Protein AF-A0AAV1ZWI9-F1 (afdb_monomer)

pLDDT: mean 76.08, std 19.82, range [38.47, 97.44]

InterPro domains:
  IPR029668 Transmembrane protein 98 [PTHR32510] (5-168)

Radius of gyration: 35.36 Å; Cα contacts (8 Å, |Δi|>4): 115; chains: 1; bounding box: 75×33×150 Å

Mean predicted aligned error: 14.62 Å

Organism: NCBI:txid280406

Structure (mmCIF, N/CA/C/O backbone):
data_AF-A0AAV1ZWI9-F1
#
_entry.id   AF-A0AAV1ZWI9-F1
#
loop_
_atom_site.group_PDB
_atom_site.id
_atom_site.type_symbol
_atom_site.label_atom_id
_atom_site.label_alt_id
_atom_site.label_comp_id
_atom_site.label_asym_id
_atom_site.label_entity_id
_atom_site.label_seq_id
_atom_site.pdbx_PDB_ins_code
_atom_site.Cartn_x
_atom_site.Cartn_y
_atom_site.Cartn_z
_atom_site.occupancy
_atom_site.B_iso_or_equiv
_atom_site.auth_seq_id
_atom_site.auth_comp_id
_atom_site.auth_asym_id
_atom_site.auth_atom_id
_atom_site.pdbx_PDB_model_num
ATOM 1 N N . MET A 1 1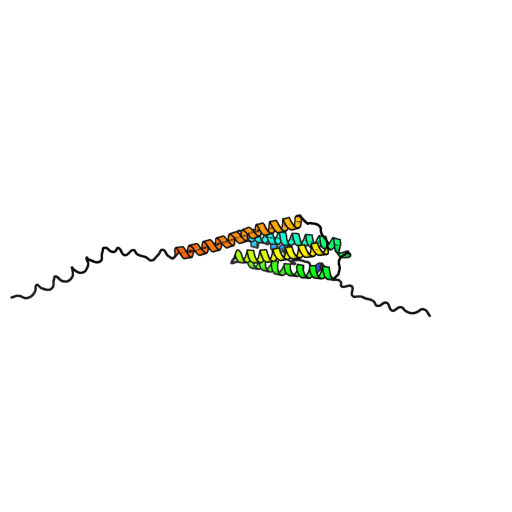 ? -43.722 -16.611 49.963 1.00 40.69 1 MET A N 1
ATOM 2 C CA . MET A 1 1 ? -43.457 -17.051 48.580 1.00 40.69 1 MET A CA 1
ATOM 3 C C . MET A 1 1 ? -43.053 -15.821 47.791 1.00 40.69 1 MET A C 1
ATOM 5 O O . MET A 1 1 ? -43.904 -15.004 47.470 1.00 40.69 1 MET A O 1
ATOM 9 N N . THR A 1 2 ? -41.751 -15.614 47.631 1.00 42.97 2 THR A N 1
ATOM 10 C CA . THR A 1 2 ? -41.154 -14.544 46.819 1.00 42.97 2 THR A CA 1
ATOM 11 C C . THR A 1 2 ? -40.973 -15.058 45.386 1.00 42.97 2 THR A C 1
ATOM 13 O O . THR A 1 2 ? -40.642 -16.234 45.239 1.00 42.97 2 THR A O 1
ATOM 16 N N . PRO A 1 3 ? -41.219 -14.246 44.345 1.00 46.72 3 PRO A N 1
ATOM 17 C CA . PRO A 1 3 ? -41.221 -14.721 42.963 1.00 46.72 3 PRO A CA 1
ATOM 18 C C . PRO A 1 3 ? -39.797 -14.909 42.418 1.00 46.72 3 PRO A C 1
ATOM 20 O O . PRO A 1 3 ? -38.936 -14.056 42.629 1.00 46.72 3 PRO A O 1
ATOM 23 N N . GLU A 1 4 ? -39.564 -16.019 41.710 1.00 45.72 4 GLU A N 1
ATOM 24 C CA . GLU A 1 4 ? -38.342 -16.267 40.939 1.00 45.72 4 GLU A CA 1
ATOM 25 C C . GLU A 1 4 ? -38.318 -15.363 39.703 1.00 45.72 4 GLU A C 1
ATOM 27 O O . GLU A 1 4 ? -39.144 -15.470 38.796 1.00 45.72 4 GLU A O 1
ATOM 32 N N . ILE A 1 5 ? -37.353 -14.449 39.686 1.00 56.28 5 ILE A N 1
ATOM 33 C CA . ILE A 1 5 ? -36.971 -13.689 38.502 1.00 56.28 5 ILE A CA 1
ATOM 34 C C . ILE A 1 5 ? -36.052 -14.608 37.697 1.00 56.28 5 ILE A C 1
ATOM 36 O O . ILE A 1 5 ? -34.889 -14.791 38.054 1.00 56.28 5 ILE A O 1
ATOM 40 N N . HIS A 1 6 ? -36.569 -15.193 36.616 1.00 48.34 6 HIS A N 1
ATOM 41 C CA . HIS A 1 6 ? -35.721 -15.790 35.590 1.00 48.34 6 HIS A CA 1
ATOM 42 C C . HIS A 1 6 ? -34.957 -14.662 34.894 1.00 48.34 6 HIS A C 1
ATOM 44 O O . HIS A 1 6 ? -35.477 -13.975 34.015 1.00 48.34 6 HIS A O 1
ATOM 50 N N . LEU A 1 7 ? -33.722 -14.452 35.345 1.00 47.97 7 LEU A N 1
ATOM 51 C CA . LEU A 1 7 ? -32.701 -13.727 34.608 1.00 47.97 7 LEU A CA 1
ATOM 52 C C . LEU A 1 7 ? -32.539 -14.415 33.250 1.00 47.97 7 LEU A C 1
ATOM 54 O O . LEU A 1 7 ? -32.102 -15.561 33.171 1.00 47.97 7 LEU A O 1
ATOM 58 N N . ILE A 1 8 ? -32.933 -13.718 32.189 1.00 50.44 8 ILE A N 1
ATOM 59 C CA . ILE A 1 8 ? -32.523 -14.047 30.829 1.00 50.44 8 ILE A CA 1
ATOM 60 C C . ILE A 1 8 ? -31.017 -13.791 30.801 1.00 50.44 8 ILE A C 1
ATOM 62 O O . ILE A 1 8 ? -30.583 -12.639 30.771 1.00 50.44 8 ILE A O 1
ATOM 66 N N . SER A 1 9 ? -30.227 -14.859 30.890 1.00 42.00 9 SER A N 1
ATOM 67 C CA . SER A 1 9 ? -28.798 -14.815 30.611 1.00 42.00 9 SER A CA 1
ATOM 68 C C . SER A 1 9 ? -28.630 -14.460 29.136 1.00 42.00 9 SER A C 1
ATOM 70 O O . SER A 1 9 ? -28.726 -15.312 28.257 1.00 42.00 9 SER A O 1
ATOM 72 N N . ASN A 1 10 ? -28.457 -13.171 28.856 1.00 42.91 10 ASN A N 1
ATOM 73 C CA . ASN A 1 10 ? -28.069 -12.680 27.543 1.00 42.91 10 ASN A CA 1
ATOM 74 C C . ASN A 1 10 ? -26.556 -12.906 27.400 1.00 42.91 10 ASN A C 1
ATOM 76 O O . ASN A 1 10 ? -25.758 -11.977 27.488 1.00 42.91 10 ASN A O 1
ATOM 80 N N . GLU A 1 11 ? -26.171 -14.174 27.271 1.00 46.56 11 GLU A N 1
ATOM 81 C CA . GLU A 1 11 ? -24.808 -14.635 26.989 1.00 46.56 11 GLU A CA 1
ATOM 82 C C . GLU A 1 11 ? -24.561 -14.596 25.477 1.00 46.56 11 GLU A C 1
ATOM 84 O O . GLU A 1 11 ? -24.189 -15.588 24.875 1.00 46.56 11 GLU A O 1
ATOM 89 N N . ASP A 1 12 ? -24.786 -13.437 24.862 1.00 41.41 12 ASP A N 1
ATOM 90 C CA . ASP A 1 12 ? -24.216 -13.092 23.555 1.00 41.41 12 ASP A CA 1
ATOM 91 C C . ASP A 1 12 ? -23.304 -11.880 23.771 1.00 41.41 12 ASP A C 1
ATOM 93 O O . ASP A 1 12 ? -23.435 -10.810 23.176 1.00 41.41 12 ASP A O 1
ATOM 97 N N . GLY A 1 13 ? -22.379 -12.031 24.720 1.00 41.22 13 GLY A N 1
ATOM 98 C CA . GLY A 1 13 ? -21.170 -11.228 24.734 1.00 41.22 13 GLY A CA 1
ATOM 99 C C . GLY A 1 13 ? -20.307 -11.738 23.596 1.00 41.22 13 GLY A C 1
ATOM 100 O O . GLY A 1 13 ? -19.533 -12.666 23.794 1.00 41.22 13 GLY A O 1
ATOM 101 N N . THR A 1 14 ? -20.505 -11.189 22.398 1.00 45.47 14 THR A N 1
ATOM 102 C CA . THR A 1 14 ? -19.644 -11.425 21.241 1.00 45.47 14 THR A CA 1
ATOM 103 C C . THR A 1 14 ? -18.212 -11.098 21.637 1.00 45.47 14 THR A C 1
ATOM 105 O O . THR A 1 14 ? -17.827 -9.927 21.686 1.00 45.47 14 THR A O 1
ATOM 108 N N . ASP A 1 15 ? -17.452 -12.143 21.943 1.00 42.97 15 ASP A N 1
ATOM 109 C CA . ASP A 1 15 ? -16.002 -12.146 22.051 1.00 42.97 15 ASP A CA 1
ATOM 110 C C . ASP A 1 15 ? -15.450 -11.890 20.646 1.00 42.97 15 ASP A C 1
ATOM 112 O O . ASP A 1 15 ? -15.110 -12.790 19.883 1.00 42.97 15 ASP A O 1
ATOM 116 N N . MET A 1 16 ? -15.557 -10.638 20.212 1.00 49.88 16 MET A N 1
ATOM 117 C CA . MET A 1 16 ? -15.099 -10.200 18.908 1.00 49.88 16 MET A CA 1
ATOM 118 C C . MET A 1 16 ? -13.609 -9.923 19.052 1.00 49.88 16 MET A C 1
ATOM 120 O O . MET A 1 16 ? -13.190 -8.805 19.358 1.00 49.88 16 MET A O 1
ATOM 124 N N . GLU A 1 17 ? -12.819 -10.989 18.942 1.00 54.00 17 GLU A N 1
ATOM 125 C CA . GLU A 1 17 ? -11.379 -10.934 19.146 1.00 54.00 17 GLU A CA 1
ATOM 126 C C . GLU A 1 17 ? -10.733 -10.007 18.114 1.00 54.00 17 GLU A C 1
ATOM 128 O O . GLU A 1 17 ? -10.682 -10.264 16.913 1.00 54.00 17 GLU A O 1
ATOM 133 N N . LEU A 1 18 ? -10.168 -8.913 18.619 1.00 59.66 18 LEU A N 1
ATOM 134 C CA . LEU A 1 18 ? -9.380 -7.944 17.859 1.00 59.66 18 LEU A CA 1
ATOM 135 C C . LEU A 1 18 ? -8.080 -8.547 17.276 1.00 59.66 18 LEU A C 1
ATOM 137 O O . LEU A 1 18 ? -7.336 -7.845 16.590 1.00 59.66 18 LEU A O 1
ATOM 141 N N . ASP A 1 19 ? -7.813 -9.834 17.533 1.00 61.50 19 ASP A N 1
ATOM 142 C CA . ASP A 1 19 ? -6.760 -10.628 16.888 1.00 61.50 19 ASP A CA 1
ATOM 143 C C . ASP A 1 19 ? -6.992 -10.750 15.364 1.00 61.50 19 ASP A C 1
ATOM 145 O O . ASP A 1 19 ? -6.045 -10.865 14.584 1.00 61.50 19 ASP A O 1
ATOM 149 N N . ASP A 1 20 ? -8.238 -10.557 14.914 1.00 62.16 20 ASP A N 1
ATOM 150 C CA . ASP A 1 20 ? -8.629 -10.481 13.501 1.00 62.16 20 ASP A CA 1
ATOM 151 C C . ASP A 1 20 ? -8.082 -9.247 12.750 1.00 62.16 20 ASP A C 1
ATOM 153 O O . ASP A 1 20 ? -8.176 -9.173 11.522 1.00 62.16 20 ASP A O 1
ATOM 157 N N . VAL A 1 21 ? -7.512 -8.259 13.453 1.00 63.12 21 VAL A N 1
ATOM 158 C CA . VAL A 1 21 ? -6.996 -7.010 12.854 1.00 63.12 21 VAL A CA 1
ATOM 159 C C . VAL A 1 21 ? -5.523 -7.145 12.417 1.00 63.12 21 VAL A C 1
ATOM 161 O O . VAL A 1 21 ? -4.901 -6.197 11.929 1.00 63.12 21 VAL A O 1
ATOM 164 N N . ARG A 1 22 ? -4.920 -8.332 12.554 1.00 67.44 22 ARG A N 1
ATOM 165 C CA . ARG A 1 22 ? -3.526 -8.567 12.155 1.00 67.44 22 ARG A CA 1
ATOM 166 C C . ARG A 1 22 ? -3.371 -8.542 10.633 1.00 67.44 22 ARG A C 1
ATOM 168 O O . ARG A 1 22 ? -3.866 -9.401 9.913 1.00 67.44 22 ARG A O 1
ATOM 175 N N . LEU A 1 23 ? -2.601 -7.566 10.153 1.00 64.94 23 LEU A N 1
ATOM 176 C CA . LEU A 1 23 ? -2.422 -7.264 8.733 1.00 64.94 23 LEU A CA 1
ATOM 177 C C . LEU A 1 23 ? -1.936 -8.408 7.858 1.00 64.94 23 LEU A C 1
ATOM 179 O O . LEU A 1 23 ? -2.345 -8.471 6.711 1.00 64.94 23 LEU A O 1
ATOM 183 N N . HIS A 1 24 ? -1.014 -9.236 8.335 1.00 66.94 24 HIS A N 1
ATOM 184 C CA . HIS A 1 24 ? -0.551 -10.442 7.654 1.00 66.94 24 HIS A CA 1
ATOM 185 C C . HIS A 1 24 ? 0.403 -11.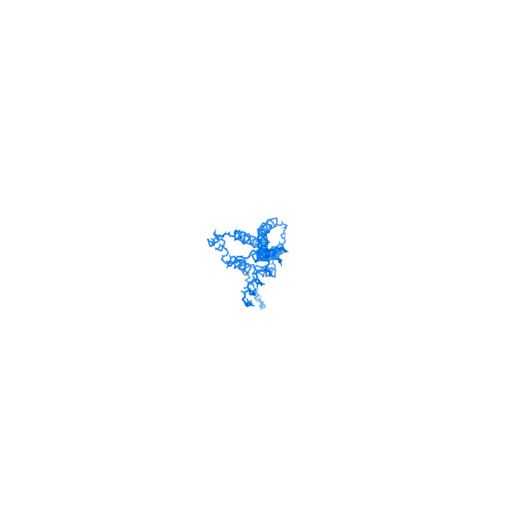176 8.613 1.00 66.94 24 HIS A C 1
ATOM 187 O O . HIS A 1 24 ? 1.345 -10.557 9.118 1.00 66.94 24 HIS A O 1
ATOM 193 N N . PRO A 1 25 ? 0.215 -12.479 8.879 1.00 69.06 25 PRO A N 1
ATOM 194 C CA . PRO A 1 25 ? 0.942 -13.194 9.933 1.00 69.06 25 PRO A CA 1
ATOM 195 C C . PRO A 1 25 ? 2.457 -13.301 9.697 1.00 69.06 25 PRO A C 1
ATOM 197 O O . PRO A 1 25 ? 3.196 -13.588 10.633 1.00 69.06 25 PRO A O 1
ATOM 200 N N . ASN A 1 26 ? 2.930 -13.068 8.467 1.00 75.69 26 ASN A N 1
ATOM 201 C CA . ASN A 1 26 ? 4.345 -13.169 8.097 1.00 75.69 26 ASN A CA 1
ATOM 202 C C . ASN A 1 26 ? 4.924 -11.870 7.505 1.00 75.69 26 ASN A C 1
ATOM 204 O O . ASN A 1 26 ? 5.951 -11.929 6.835 1.00 75.69 26 ASN A O 1
ATOM 208 N N . ILE A 1 27 ? 4.283 -10.709 7.700 1.00 80.31 27 ILE A N 1
ATOM 209 C CA . ILE A 1 27 ? 4.768 -9.451 7.098 1.00 80.31 27 ILE A CA 1
ATOM 210 C C . ILE A 1 27 ? 6.203 -9.112 7.515 1.00 80.31 27 ILE A C 1
ATOM 212 O O . ILE A 1 27 ? 7.005 -8.754 6.663 1.00 80.31 27 ILE A O 1
ATOM 216 N N . GLU A 1 28 ? 6.569 -9.328 8.778 1.00 81.12 28 GLU A N 1
ATOM 217 C CA . GLU A 1 28 ? 7.938 -9.106 9.260 1.00 81.12 28 GLU A CA 1
ATOM 218 C C . GLU A 1 28 ? 8.964 -9.964 8.515 1.00 81.12 28 GLU A C 1
ATOM 220 O O . GLU A 1 28 ? 10.000 -9.455 8.104 1.00 81.12 28 GLU A O 1
ATOM 225 N N . LYS A 1 29 ? 8.645 -11.241 8.265 1.00 80.06 29 LYS A N 1
ATOM 226 C CA . LYS A 1 29 ? 9.533 -12.149 7.525 1.00 80.06 29 LYS A CA 1
ATOM 227 C C . LYS A 1 29 ? 9.746 -11.678 6.093 1.00 80.06 29 LYS A C 1
ATOM 229 O O . LYS A 1 29 ? 10.867 -11.728 5.615 1.00 80.06 29 LYS A O 1
ATOM 234 N N . ILE A 1 30 ? 8.685 -11.203 5.438 1.00 82.25 30 ILE A N 1
ATOM 235 C CA . ILE A 1 30 ? 8.756 -10.657 4.075 1.00 82.25 30 ILE A CA 1
ATOM 236 C C . ILE A 1 30 ? 9.642 -9.406 4.051 1.00 82.25 30 ILE A C 1
ATOM 238 O O . ILE A 1 30 ? 10.442 -9.238 3.136 1.00 82.25 30 ILE A O 1
ATOM 242 N N . LEU A 1 31 ? 9.515 -8.544 5.066 1.00 81.25 31 LEU A N 1
ATOM 243 C CA . LEU A 1 31 ? 10.287 -7.306 5.190 1.00 81.25 31 LEU A CA 1
ATOM 244 C C . LEU A 1 31 ? 11.773 -7.532 5.500 1.00 81.25 31 LEU A C 1
ATOM 246 O O . LEU A 1 31 ? 12.576 -6.646 5.213 1.00 81.25 31 LEU A O 1
ATOM 250 N N . THR A 1 32 ? 12.143 -8.667 6.096 1.00 80.06 32 THR A N 1
ATOM 251 C CA . THR A 1 32 ? 13.541 -9.014 6.409 1.00 80.06 32 THR A CA 1
ATOM 252 C C . THR A 1 32 ? 14.112 -10.100 5.504 1.00 80.06 32 THR A C 1
ATOM 254 O O . THR A 1 32 ? 15.159 -10.659 5.819 1.00 80.06 32 THR A O 1
ATOM 257 N N . ASP A 1 33 ? 13.414 -10.451 4.428 1.00 84.00 33 ASP A N 1
ATOM 258 C CA . ASP A 1 33 ? 13.843 -11.519 3.535 1.00 84.00 33 ASP A CA 1
ATOM 259 C C . ASP A 1 33 ? 15.045 -11.080 2.685 1.00 84.00 33 ASP A C 1
ATOM 261 O O . ASP A 1 33 ? 15.015 -10.042 2.017 1.00 84.00 33 ASP A O 1
ATOM 265 N N . GLU A 1 34 ? 16.102 -11.890 2.696 1.00 78.44 34 GLU A N 1
ATOM 266 C CA . GLU A 1 34 ? 17.322 -11.651 1.924 1.00 78.44 34 GLU A CA 1
ATOM 267 C C . GLU A 1 34 ? 17.099 -11.806 0.411 1.00 78.44 34 GLU A C 1
ATOM 269 O O . GLU A 1 34 ? 17.890 -11.283 -0.373 1.00 78.44 34 GLU A O 1
ATOM 274 N N . GLN A 1 35 ? 15.999 -12.445 -0.022 1.00 80.88 35 GLN A N 1
ATOM 275 C CA . GLN A 1 35 ? 15.678 -12.627 -1.446 1.00 80.88 35 GLN A CA 1
ATOM 276 C C . GLN A 1 35 ? 15.548 -11.300 -2.223 1.00 80.88 35 GLN A C 1
ATOM 278 O O . GLN A 1 35 ? 15.591 -11.293 -3.451 1.00 80.88 35 GLN A O 1
ATOM 283 N N . TRP A 1 36 ? 15.399 -10.177 -1.516 1.00 82.31 36 TRP A N 1
ATOM 284 C CA . TRP A 1 36 ? 15.205 -8.843 -2.081 1.00 82.31 36 TRP A CA 1
ATOM 285 C C . TRP A 1 36 ? 16.485 -7.999 -2.194 1.00 82.31 36 TRP A C 1
ATOM 287 O O . TRP A 1 36 ? 16.430 -6.888 -2.720 1.00 82.31 36 TRP A O 1
ATOM 297 N N . VAL A 1 37 ? 17.622 -8.483 -1.680 1.00 74.31 37 VAL A N 1
ATOM 298 C CA . VAL A 1 37 ? 18.859 -7.688 -1.528 1.00 74.31 37 VAL A CA 1
ATOM 299 C C . VAL A 1 37 ? 19.553 -7.407 -2.869 1.00 74.31 37 VAL A C 1
ATOM 301 O O . VAL A 1 37 ? 20.132 -6.335 -3.034 1.00 74.31 37 VAL A O 1
ATOM 304 N N . ASP A 1 38 ? 19.429 -8.310 -3.846 1.00 76.38 38 ASP A N 1
ATOM 305 C CA . ASP A 1 38 ? 20.095 -8.223 -5.157 1.00 76.38 38 ASP A CA 1
ATOM 306 C C . ASP A 1 38 ? 19.185 -7.672 -6.278 1.00 76.38 38 ASP A C 1
ATOM 308 O O . ASP A 1 38 ? 19.321 -8.032 -7.451 1.00 76.38 38 ASP A O 1
ATOM 312 N N . ASP A 1 39 ? 18.232 -6.794 -5.949 1.00 81.75 39 ASP A N 1
ATOM 313 C CA . ASP A 1 39 ? 17.359 -6.187 -6.959 1.00 81.75 39 ASP A CA 1
ATOM 314 C C . ASP A 1 39 ? 18.123 -5.255 -7.915 1.00 81.75 39 ASP A C 1
ATOM 316 O O . ASP A 1 39 ? 18.366 -4.081 -7.628 1.00 81.75 39 ASP A O 1
ATOM 320 N N . ALA A 1 40 ? 18.427 -5.762 -9.111 1.00 78.69 40 ALA A N 1
ATOM 321 C CA . ALA A 1 40 ? 19.057 -4.995 -10.182 1.00 78.69 40 ALA A CA 1
ATOM 322 C C . ALA A 1 40 ? 18.177 -3.856 -10.736 1.00 78.69 40 ALA A C 1
ATOM 324 O O . ALA A 1 40 ? 18.700 -2.964 -11.404 1.00 78.69 40 ALA A O 1
ATOM 325 N N . THR A 1 41 ? 16.858 -3.875 -10.499 1.00 84.06 41 THR A N 1
ATOM 326 C CA . THR A 1 41 ? 15.938 -2.834 -10.992 1.00 84.06 41 THR A CA 1
ATOM 327 C C . THR A 1 41 ? 15.849 -1.622 -10.069 1.00 84.06 41 THR A C 1
ATOM 329 O O . THR A 1 41 ? 15.478 -0.540 -10.523 1.00 84.06 41 THR A O 1
ATOM 332 N N . GLY A 1 42 ? 16.185 -1.787 -8.787 1.00 89.62 42 GLY A N 1
ATOM 333 C CA . GLY A 1 42 ? 16.039 -0.762 -7.753 1.00 89.62 42 GLY A CA 1
ATOM 334 C C . GLY A 1 42 ? 14.590 -0.465 -7.339 1.00 89.62 42 GLY A C 1
ATOM 335 O O . GLY A 1 42 ? 14.367 0.467 -6.571 1.00 89.62 42 GLY A O 1
ATOM 336 N N . LEU A 1 43 ? 13.599 -1.230 -7.808 1.00 91.56 43 LEU A N 1
ATOM 337 C CA . LEU A 1 43 ? 12.169 -1.020 -7.534 1.00 91.56 43 LEU A CA 1
ATOM 338 C C . LEU A 1 43 ? 11.697 -1.720 -6.254 1.00 91.56 43 LEU A C 1
ATOM 340 O O . LEU A 1 43 ? 10.823 -1.218 -5.541 1.00 91.56 43 LEU A O 1
ATOM 344 N N . ILE A 1 44 ? 12.275 -2.879 -5.948 1.00 92.44 44 ILE A N 1
ATOM 345 C CA . ILE A 1 44 ? 11.936 -3.707 -4.788 1.00 92.44 44 ILE A CA 1
ATOM 346 C C . ILE A 1 44 ? 12.178 -2.955 -3.466 1.00 92.44 44 ILE A C 1
ATOM 348 O O . ILE A 1 44 ? 11.282 -2.991 -2.616 1.00 92.44 44 ILE A O 1
ATOM 352 N N . PRO A 1 45 ? 13.279 -2.193 -3.278 1.00 92.25 45 PRO A N 1
ATOM 353 C CA . PRO A 1 45 ? 13.467 -1.365 -2.085 1.00 92.25 45 PRO A CA 1
ATOM 354 C C . PRO A 1 45 ? 12.320 -0.376 -1.826 1.00 92.25 45 PRO A C 1
ATOM 356 O O . PRO A 1 45 ? 11.909 -0.203 -0.677 1.00 92.25 45 PRO A O 1
ATOM 359 N N . HIS A 1 46 ? 11.752 0.227 -2.876 1.00 94.12 46 HIS A N 1
ATOM 360 C CA . HIS A 1 46 ? 10.609 1.140 -2.754 1.00 94.12 46 HIS A CA 1
ATOM 361 C C . HIS A 1 46 ? 9.323 0.402 -2.362 1.00 94.12 46 HIS A C 1
ATOM 363 O O . HIS A 1 46 ? 8.570 0.876 -1.509 1.00 94.12 46 HIS A O 1
ATOM 369 N N . CYS A 1 47 ? 9.096 -0.796 -2.907 1.00 94.38 47 CYS A N 1
ATOM 370 C CA . CYS A 1 47 ? 7.960 -1.640 -2.527 1.00 94.38 47 CYS A CA 1
ATOM 371 C C . CYS A 1 47 ? 8.056 -2.084 -1.059 1.00 94.38 47 CYS A C 1
ATOM 373 O O . CYS A 1 47 ? 7.085 -1.968 -0.310 1.00 94.38 47 CYS A O 1
ATOM 375 N N . LEU A 1 48 ? 9.242 -2.509 -0.609 1.00 93.88 48 LEU A N 1
ATOM 376 C CA . LEU A 1 48 ? 9.500 -2.856 0.791 1.00 93.88 48 LEU A CA 1
ATOM 377 C C . LEU A 1 48 ? 9.319 -1.657 1.728 1.00 93.88 48 LEU A C 1
ATOM 379 O O . LEU A 1 48 ? 8.759 -1.808 2.816 1.00 93.88 48 LEU A O 1
ATOM 383 N N . ALA A 1 49 ? 9.741 -0.457 1.316 1.00 94.00 49 ALA A N 1
ATOM 384 C CA . ALA A 1 49 ? 9.523 0.764 2.088 1.00 94.00 49 ALA A CA 1
ATOM 385 C C . ALA A 1 49 ? 8.025 1.055 2.286 1.00 94.00 49 ALA A C 1
ATOM 387 O O . ALA A 1 49 ? 7.608 1.369 3.406 1.00 94.00 49 ALA A O 1
ATOM 388 N N . ILE A 1 50 ? 7.209 0.889 1.238 1.00 95.44 50 ILE A N 1
ATOM 389 C CA . ILE A 1 50 ? 5.746 1.029 1.311 1.00 95.44 50 ILE A CA 1
ATOM 390 C C . ILE A 1 50 ? 5.148 -0.039 2.231 1.00 95.44 50 ILE A C 1
ATOM 392 O O . ILE A 1 50 ? 4.397 0.301 3.144 1.00 95.44 50 ILE A O 1
ATOM 396 N N . LEU A 1 51 ? 5.514 -1.314 2.056 1.00 94.31 51 LEU A N 1
ATOM 397 C CA . LEU A 1 51 ? 5.041 -2.417 2.901 1.00 94.31 51 LEU A CA 1
ATOM 398 C C . LEU A 1 51 ? 5.365 -2.180 4.384 1.00 94.31 51 LEU A C 1
ATOM 400 O O . LEU A 1 51 ? 4.500 -2.340 5.247 1.00 94.31 51 LEU A O 1
ATOM 404 N N . LYS A 1 52 ? 6.585 -1.723 4.684 1.00 93.38 52 LYS A N 1
ATOM 405 C CA . LYS A 1 52 ? 7.031 -1.409 6.047 1.00 93.38 52 LYS A CA 1
ATOM 406 C C . LYS A 1 52 ? 6.238 -0.256 6.658 1.00 93.38 52 LYS A C 1
ATOM 408 O O . LYS A 1 52 ? 5.818 -0.341 7.812 1.00 93.38 52 LYS A O 1
ATOM 413 N N . LYS A 1 53 ? 6.018 0.821 5.899 1.00 93.38 53 LYS A N 1
ATOM 414 C CA . LYS A 1 53 ? 5.225 1.973 6.355 1.00 93.38 53 LYS A CA 1
ATOM 415 C C . LYS A 1 53 ? 3.756 1.600 6.551 1.00 93.38 53 LYS A C 1
ATOM 417 O O . LYS A 1 53 ? 3.187 1.975 7.570 1.00 93.38 53 LYS A O 1
ATOM 422 N N . CYS A 1 54 ? 3.177 0.815 5.645 1.00 93.00 54 CYS A N 1
ATOM 423 C CA . CYS A 1 54 ? 1.825 0.267 5.754 1.00 93.00 54 CYS A CA 1
ATOM 424 C C . CYS A 1 54 ? 1.649 -0.553 7.038 1.00 93.00 54 CYS A C 1
ATOM 426 O O . CYS A 1 54 ? 0.685 -0.346 7.783 1.00 93.00 54 CYS A O 1
ATOM 428 N N . HIS A 1 55 ? 2.596 -1.455 7.310 1.00 91.06 55 HIS A N 1
ATOM 429 C CA . HIS A 1 55 ? 2.596 -2.273 8.516 1.00 91.06 55 HIS A CA 1
ATOM 430 C C . HIS A 1 55 ? 2.607 -1.409 9.780 1.00 91.06 55 HIS A C 1
ATOM 432 O O . HIS A 1 55 ? 1.670 -1.472 10.574 1.00 91.06 55 HIS A O 1
ATOM 438 N N . HIS A 1 56 ? 3.596 -0.519 9.893 1.00 91.19 56 HIS A N 1
ATOM 439 C CA . HIS A 1 56 ? 3.765 0.365 11.048 1.00 91.19 56 HIS A CA 1
ATOM 440 C C . HIS A 1 56 ? 2.579 1.311 11.259 1.00 91.19 56 HIS A C 1
ATOM 442 O O . HIS A 1 56 ? 2.125 1.519 12.384 1.00 91.19 56 HIS A O 1
ATOM 448 N N . LEU A 1 57 ? 2.061 1.904 10.180 1.00 91.50 57 LEU A N 1
ATOM 449 C CA . LEU A 1 57 ? 0.906 2.798 10.233 1.00 91.50 57 LEU A CA 1
ATOM 450 C C . LEU A 1 57 ? -0.317 2.053 10.770 1.00 91.50 57 LEU A C 1
ATOM 452 O O . LEU A 1 57 ? -0.995 2.555 11.665 1.00 91.50 57 LEU A O 1
ATOM 456 N N . THR A 1 58 ? -0.564 0.842 10.281 1.00 90.38 58 THR A N 1
ATOM 457 C CA . THR A 1 58 ? -1.698 0.041 10.737 1.00 90.38 58 THR A CA 1
ATOM 458 C C . THR A 1 58 ? -1.546 -0.396 12.185 1.00 90.38 58 THR A C 1
ATOM 460 O O . THR A 1 58 ? -2.472 -0.189 12.960 1.00 90.38 58 THR A O 1
ATOM 463 N N . GLU A 1 59 ? -0.387 -0.917 12.592 1.00 89.38 59 GLU A N 1
ATOM 464 C CA . GLU A 1 59 ? -0.156 -1.292 13.992 1.00 89.38 59 GLU A CA 1
ATOM 465 C C . GLU A 1 59 ? -0.399 -0.117 14.940 1.00 89.38 59 GLU A C 1
ATOM 467 O O . GLU A 1 59 ? -1.074 -0.254 15.960 1.00 89.38 59 GLU A O 1
ATOM 472 N N . ARG A 1 60 ? 0.077 1.077 14.572 1.00 90.25 60 ARG A N 1
ATOM 473 C CA . ARG A 1 60 ? -0.158 2.291 15.359 1.00 90.25 60 ARG A CA 1
ATOM 474 C C . ARG A 1 60 ? -1.628 2.697 15.399 1.00 90.25 60 ARG A C 1
ATOM 476 O O . ARG A 1 60 ? -2.101 3.121 16.453 1.00 90.25 60 ARG A O 1
ATOM 483 N N . LEU A 1 61 ? -2.342 2.592 14.277 1.00 88.81 61 LEU A N 1
ATOM 484 C CA . LEU A 1 61 ? -3.781 2.863 14.200 1.00 88.81 61 LEU A CA 1
ATOM 485 C C . LEU A 1 61 ? -4.575 1.924 15.118 1.00 88.81 61 LEU A C 1
ATOM 487 O O . LEU A 1 61 ? -5.400 2.389 15.905 1.00 88.81 61 LEU A O 1
ATOM 491 N N . VAL A 1 62 ? -4.264 0.629 15.073 1.00 87.00 62 VAL A N 1
ATOM 492 C CA . VAL A 1 62 ? -4.891 -0.406 15.905 1.00 87.00 62 VAL A CA 1
ATOM 493 C C . VAL A 1 62 ? -4.571 -0.199 17.380 1.00 87.00 62 VAL A C 1
ATOM 495 O O . VAL A 1 62 ? -5.477 -0.229 18.210 1.00 87.00 62 VAL A O 1
ATOM 498 N N . ALA A 1 63 ? -3.316 0.103 17.719 1.00 86.44 63 ALA A N 1
ATOM 499 C CA . ALA A 1 63 ? -2.919 0.393 19.092 1.00 86.44 63 ALA A CA 1
ATOM 500 C C . ALA A 1 63 ? -3.692 1.588 19.675 1.00 86.44 63 ALA A C 1
ATOM 502 O O . ALA A 1 63 ? -4.137 1.535 20.820 1.00 86.44 63 ALA A O 1
ATOM 503 N N . MET A 1 64 ? -3.921 2.657 18.900 1.00 85.12 64 MET A N 1
ATOM 504 C CA . MET A 1 64 ? -4.760 3.765 19.380 1.00 85.12 64 MET A CA 1
ATOM 505 C C . MET A 1 64 ? -6.224 3.377 19.507 1.00 85.12 64 MET A C 1
ATOM 507 O O . MET A 1 64 ? -6.852 3.779 20.485 1.00 85.12 64 MET A O 1
ATOM 511 N N . MET A 1 65 ? -6.768 2.621 18.552 1.00 84.06 65 MET A N 1
ATOM 512 C CA . MET A 1 65 ? -8.130 2.108 18.663 1.00 84.06 65 MET A CA 1
ATOM 513 C C . MET A 1 65 ? -8.284 1.321 19.967 1.00 84.06 65 MET A C 1
ATOM 515 O O . MET A 1 65 ? -9.196 1.618 20.730 1.00 84.06 65 MET A O 1
ATOM 519 N N . MET A 1 66 ? -7.339 0.428 20.292 1.00 80.62 66 MET A N 1
ATOM 520 C CA . MET A 1 66 ? -7.332 -0.349 21.539 1.00 80.62 66 MET A CA 1
ATOM 521 C C . MET A 1 66 ? -7.425 0.517 22.800 1.00 80.62 66 MET A C 1
ATOM 523 O O . MET A 1 66 ? -8.134 0.157 23.736 1.00 80.62 66 MET A O 1
ATOM 527 N N . THR A 1 67 ? -6.803 1.701 22.820 1.00 80.25 67 THR A N 1
ATOM 528 C CA . THR A 1 67 ? -6.935 2.631 23.962 1.00 80.25 67 THR A CA 1
ATOM 529 C C . THR A 1 67 ? -8.343 3.218 24.137 1.00 80.25 67 THR A C 1
ATOM 531 O O . THR A 1 67 ? -8.637 3.792 25.184 1.00 80.25 67 THR A O 1
ATOM 534 N N . ARG A 1 68 ? -9.213 3.091 23.128 1.00 75.06 68 ARG A N 1
ATOM 535 C CA . ARG A 1 68 ? -10.565 3.672 23.067 1.00 75.06 68 ARG A CA 1
ATOM 536 C C . ARG A 1 68 ? -11.682 2.639 22.892 1.00 75.06 68 ARG A C 1
ATOM 538 O O . ARG A 1 68 ? -12.847 3.024 22.912 1.00 75.06 68 ARG A O 1
ATOM 545 N N . VAL A 1 69 ? -11.354 1.347 22.793 1.00 70.25 69 VAL A N 1
ATOM 546 C CA . VAL A 1 69 ? -12.318 0.236 22.641 1.00 70.25 69 VAL A CA 1
ATOM 547 C C . VAL A 1 69 ? -13.490 0.281 23.636 1.00 70.25 69 VAL A C 1
ATOM 549 O O . VAL A 1 69 ? -14.615 0.075 23.188 1.00 70.25 69 VAL A O 1
ATOM 552 N N . PRO A 1 70 ? -13.327 0.627 24.936 1.00 64.19 70 PRO A N 1
ATOM 553 C CA . PRO A 1 70 ? -14.456 0.654 25.877 1.00 64.19 70 PRO A CA 1
ATOM 554 C C . PRO A 1 70 ? -15.573 1.650 25.520 1.00 64.19 70 PRO A C 1
ATOM 556 O O . PRO A 1 70 ? -16.619 1.655 26.161 1.00 64.19 70 PRO A O 1
ATOM 559 N N . GLN A 1 71 ? -15.332 2.543 24.555 1.00 68.44 71 GLN A N 1
ATOM 560 C CA . GLN A 1 71 ? -16.228 3.630 24.158 1.00 68.44 71 GLN A CA 1
ATOM 561 C C . GLN A 1 71 ? -16.894 3.386 22.792 1.00 68.44 71 GLN A C 1
ATOM 563 O O . GLN A 1 71 ? -17.670 4.233 22.352 1.00 68.44 71 GLN A O 1
ATOM 568 N N . GLN A 1 72 ? -16.579 2.280 22.108 1.00 72.75 72 GLN A N 1
ATOM 569 C CA . GLN A 1 72 ? -17.006 2.007 20.731 1.00 72.75 72 GLN A CA 1
ATOM 570 C C . GLN A 1 72 ? -18.151 0.992 20.682 1.00 72.75 72 GLN A C 1
ATOM 572 O O . GLN A 1 72 ? -18.246 0.108 21.533 1.00 72.75 72 GLN A O 1
ATOM 577 N N . SER A 1 73 ? -19.033 1.113 19.686 1.00 79.81 73 SER A N 1
ATOM 578 C CA . SER A 1 73 ? -20.088 0.122 19.475 1.00 79.81 73 SER A CA 1
ATOM 579 C C . SER A 1 73 ? -19.539 -1.123 18.765 1.00 79.81 73 SER A C 1
ATOM 581 O O . SER A 1 73 ? -18.577 -1.043 17.999 1.00 79.81 73 SER A O 1
ATOM 583 N N . ASN A 1 74 ? -20.185 -2.278 18.957 1.00 80.69 74 ASN A N 1
ATOM 584 C CA . ASN A 1 74 ? -19.834 -3.512 18.235 1.00 80.69 74 ASN A CA 1
ATOM 585 C C . ASN A 1 74 ? -19.921 -3.343 16.707 1.00 80.69 74 ASN A C 1
ATOM 587 O O . ASN A 1 74 ? -19.200 -4.004 15.964 1.00 80.69 74 ASN A O 1
ATOM 591 N N . GLN A 1 75 ? -20.798 -2.458 16.223 1.00 83.19 75 GLN A N 1
ATOM 592 C CA . GLN A 1 75 ? -20.919 -2.163 14.797 1.00 83.19 75 GLN A CA 1
ATOM 593 C C . GLN A 1 75 ? -19.675 -1.440 14.268 1.00 83.19 75 GLN A C 1
ATOM 595 O O . GLN A 1 75 ? -19.163 -1.809 13.212 1.00 83.19 75 GLN A O 1
ATOM 600 N N . ASP A 1 76 ? -19.153 -0.472 15.022 1.00 83.38 76 ASP A N 1
ATOM 601 C CA . ASP A 1 76 ? -17.962 0.277 14.622 1.00 83.38 76 ASP A CA 1
ATOM 602 C C . ASP A 1 76 ? -16.709 -0.610 14.586 1.00 83.38 76 ASP A C 1
ATOM 604 O O . ASP A 1 76 ? -15.871 -0.497 13.692 1.00 83.38 76 ASP A O 1
ATOM 608 N N . LEU A 1 77 ? -16.586 -1.522 15.557 1.00 83.19 77 LEU A N 1
ATOM 609 C CA . LEU A 1 77 ? -15.490 -2.488 15.592 1.00 83.19 77 LEU A CA 1
ATOM 610 C C . LEU A 1 77 ? -15.545 -3.432 14.380 1.00 83.19 77 LEU A C 1
ATOM 612 O O . LEU A 1 77 ? -14.504 -3.732 13.800 1.00 83.19 77 LEU A O 1
ATOM 616 N N . ASN A 1 78 ? -16.743 -3.857 13.955 1.00 85.56 78 ASN A N 1
ATOM 617 C CA . ASN A 1 78 ? -16.913 -4.738 12.795 1.00 85.56 78 ASN A CA 1
ATOM 618 C C . ASN A 1 78 ? -16.489 -4.041 11.505 1.00 85.56 78 ASN A C 1
ATOM 620 O O . ASN A 1 78 ? -15.773 -4.627 10.697 1.00 85.56 78 ASN A O 1
ATOM 624 N N . GLU A 1 79 ? -16.858 -2.769 11.346 1.00 87.19 79 GLU A N 1
ATOM 625 C CA . GLU A 1 79 ? -16.431 -1.967 10.200 1.00 87.19 79 GLU A CA 1
ATOM 626 C C . GLU A 1 79 ? -14.899 -1.877 10.119 1.00 87.19 79 GLU A C 1
ATOM 628 O O . GLU A 1 79 ? -14.317 -2.045 9.046 1.00 87.19 79 GLU A O 1
ATOM 633 N N . ILE A 1 80 ? -14.222 -1.678 11.254 1.00 86.12 80 ILE A N 1
ATOM 634 C CA . ILE A 1 80 ? -12.756 -1.615 11.295 1.00 86.12 80 ILE A CA 1
ATOM 635 C C . ILE A 1 80 ? -12.133 -2.971 10.941 1.00 86.12 80 ILE A C 1
ATOM 637 O O . ILE A 1 80 ? -11.194 -3.013 10.140 1.00 86.12 80 ILE A O 1
ATOM 641 N N . ILE A 1 81 ? -12.666 -4.074 11.477 1.00 86.38 81 ILE A N 1
ATOM 642 C CA . ILE A 1 81 ? -12.204 -5.432 11.156 1.00 86.38 81 ILE A CA 1
ATOM 643 C C . ILE A 1 81 ? -12.361 -5.722 9.657 1.00 86.38 81 ILE A C 1
ATOM 645 O O . ILE A 1 81 ? -11.415 -6.179 9.012 1.00 86.38 81 ILE A O 1
ATOM 649 N N . ASP A 1 82 ? -13.515 -5.404 9.070 1.00 88.00 82 ASP A N 1
ATOM 650 C CA . ASP A 1 82 ? -13.787 -5.624 7.646 1.00 88.00 82 ASP A CA 1
ATOM 651 C C . ASP A 1 82 ? -12.840 -4.838 6.736 1.00 88.00 82 ASP A C 1
ATOM 653 O O . ASP A 1 82 ? -12.491 -5.282 5.635 1.00 88.00 82 ASP A O 1
ATOM 657 N N . VAL A 1 83 ? -12.416 -3.651 7.171 1.00 88.94 83 VAL A N 1
ATOM 658 C CA . VAL A 1 83 ? -11.432 -2.854 6.439 1.00 88.94 83 VAL A CA 1
ATOM 659 C C . VAL A 1 83 ? -10.024 -3.416 6.612 1.00 88.94 83 VAL A C 1
ATOM 661 O O . VAL A 1 83 ? -9.305 -3.530 5.618 1.00 88.94 83 VAL A O 1
ATOM 664 N N . ALA A 1 84 ? -9.641 -3.825 7.821 1.00 88.62 84 ALA A N 1
ATOM 665 C CA . ALA A 1 84 ? -8.332 -4.415 8.090 1.00 88.62 84 ALA A CA 1
ATOM 666 C C . ALA A 1 84 ? -8.112 -5.722 7.310 1.00 88.62 84 ALA A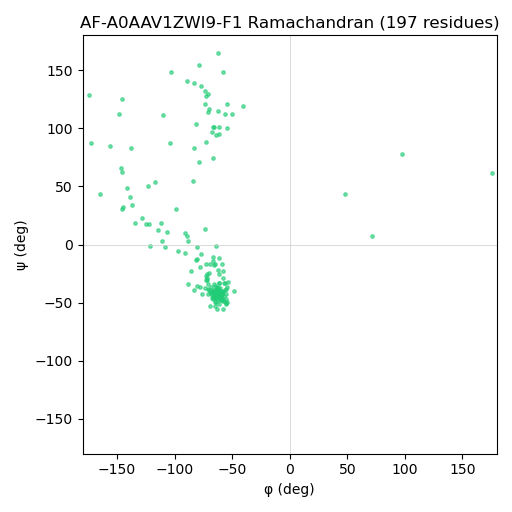 C 1
ATOM 668 O O . ALA A 1 84 ? -7.062 -5.900 6.687 1.00 88.62 84 ALA A O 1
ATOM 669 N N . LYS A 1 85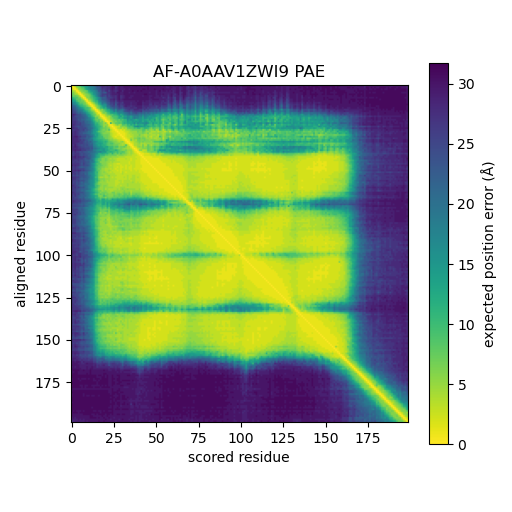 ? -9.142 -6.577 7.220 1.00 88.94 85 LYS A N 1
ATOM 670 C CA . LYS A 1 85 ? -9.131 -7.830 6.439 1.00 88.94 85 LYS A CA 1
ATOM 671 C C . LYS A 1 85 ? -8.828 -7.623 4.952 1.00 88.94 85 LYS A C 1
ATOM 673 O O . LYS A 1 85 ? -8.352 -8.535 4.281 1.00 88.94 85 LYS A O 1
ATOM 678 N N . LYS A 1 86 ? -9.065 -6.423 4.410 1.00 89.38 86 LYS A N 1
ATOM 679 C CA . LYS A 1 86 ? -8.763 -6.090 3.005 1.00 89.38 86 LYS A CA 1
ATOM 680 C C . LYS A 1 86 ? -7.298 -5.744 2.768 1.00 89.38 86 LYS A C 1
ATOM 682 O O . LYS A 1 86 ? -6.906 -5.643 1.607 1.00 89.38 86 LYS A O 1
ATOM 687 N N . ILE A 1 87 ? -6.506 -5.525 3.815 1.00 91.44 87 ILE A N 1
ATOM 688 C CA . ILE A 1 87 ? -5.112 -5.103 3.675 1.00 91.44 87 ILE A CA 1
ATOM 689 C C . ILE A 1 87 ? -4.202 -6.312 3.422 1.00 91.44 87 ILE A C 1
ATOM 691 O O . ILE A 1 87 ? -3.345 -6.222 2.545 1.00 91.44 87 ILE A O 1
ATOM 695 N N . SER A 1 88 ? -4.428 -7.460 4.077 1.00 90.88 88 SER A N 1
ATOM 696 C CA . SER A 1 88 ? -3.616 -8.677 3.865 1.00 90.88 88 SER A CA 1
ATOM 697 C C . SER A 1 88 ? -3.566 -9.118 2.400 1.00 90.88 88 SER A C 1
ATOM 699 O O . SER A 1 88 ? -2.465 -9.218 1.861 1.00 90.88 88 SER A O 1
ATOM 701 N N . PRO A 1 89 ? -4.707 -9.256 1.690 1.00 92.31 89 PRO A N 1
ATOM 702 C CA . PRO A 1 89 ? -4.690 -9.645 0.280 1.00 92.31 89 PRO A CA 1
ATOM 703 C C . PRO A 1 89 ? -3.952 -8.640 -0.615 1.00 92.31 89 PRO A C 1
ATOM 705 O O . PRO A 1 89 ? -3.450 -8.994 -1.677 1.00 92.31 89 PRO A O 1
ATOM 708 N N . ARG A 1 90 ? -3.873 -7.370 -0.201 1.00 94.12 90 ARG A N 1
ATOM 709 C CA . ARG A 1 90 ? -3.165 -6.321 -0.950 1.00 94.12 90 ARG A CA 1
ATOM 710 C C . ARG A 1 90 ? -1.666 -6.368 -0.713 1.00 94.12 90 ARG A C 1
ATOM 712 O O . ARG A 1 90 ? -0.913 -6.123 -1.648 1.00 94.12 90 ARG A O 1
ATOM 719 N N . VAL A 1 91 ? -1.242 -6.709 0.502 1.00 93.44 91 VAL A N 1
ATOM 720 C CA . VAL A 1 91 ? 0.159 -7.039 0.791 1.00 93.44 91 VAL A CA 1
ATOM 721 C C . VAL A 1 91 ? 0.585 -8.229 -0.067 1.00 93.44 91 VAL A C 1
ATOM 723 O O . VAL A 1 91 ? 1.597 -8.134 -0.757 1.00 93.44 91 VAL A O 1
ATOM 726 N N . ASP A 1 92 ? -0.226 -9.289 -0.118 1.00 92.50 92 ASP A N 1
ATOM 727 C CA . ASP A 1 92 ? 0.050 -10.466 -0.950 1.00 92.50 92 ASP A CA 1
ATOM 728 C C . ASP A 1 92 ? 0.161 -10.115 -2.437 1.00 92.50 92 ASP A C 1
ATOM 730 O O . ASP A 1 92 ? 1.036 -10.621 -3.138 1.00 92.50 92 ASP A O 1
ATOM 734 N N . ASP A 1 93 ? -0.706 -9.232 -2.932 1.00 94.81 93 ASP A N 1
ATOM 735 C CA . ASP A 1 93 ? -0.660 -8.757 -4.313 1.00 94.81 93 ASP A CA 1
ATOM 736 C C . ASP A 1 93 ? 0.618 -7.971 -4.639 1.00 94.81 93 ASP A C 1
ATOM 738 O O . ASP A 1 93 ? 1.171 -8.150 -5.725 1.00 94.81 93 ASP A O 1
ATOM 742 N N . VAL A 1 94 ? 1.094 -7.120 -3.721 1.00 94.56 94 VAL A N 1
ATOM 743 C CA . VAL A 1 94 ? 2.366 -6.394 -3.880 1.00 94.56 94 VAL A CA 1
ATOM 744 C C . VAL A 1 94 ? 3.529 -7.380 -3.900 1.00 94.56 94 VAL A C 1
ATOM 746 O O . VAL A 1 94 ? 4.330 -7.360 -4.829 1.00 94.56 94 VAL A O 1
ATOM 749 N N . VAL A 1 95 ? 3.583 -8.290 -2.927 1.00 92.88 95 VAL A N 1
ATOM 750 C CA . VAL A 1 95 ? 4.658 -9.286 -2.811 1.00 92.88 95 VAL A CA 1
ATOM 751 C C . VAL A 1 95 ? 4.688 -10.201 -4.030 1.00 92.88 95 VAL A C 1
ATOM 753 O O . VAL A 1 95 ? 5.752 -10.480 -4.572 1.00 92.88 95 VAL A O 1
ATOM 756 N N . ARG A 1 96 ? 3.521 -10.613 -4.535 1.00 92.88 96 ARG A N 1
ATOM 757 C CA . ARG A 1 96 ? 3.426 -11.398 -5.770 1.00 92.88 96 ARG A CA 1
ATOM 758 C C . ARG A 1 96 ? 3.966 -10.633 -6.979 1.00 92.88 96 ARG A C 1
ATOM 760 O O . ARG A 1 96 ? 4.621 -11.237 -7.819 1.00 92.88 96 ARG A O 1
ATOM 767 N N . ALA A 1 97 ? 3.702 -9.331 -7.066 1.00 93.25 97 ALA A N 1
ATOM 768 C CA . ALA A 1 97 ? 4.194 -8.480 -8.147 1.00 93.25 97 ALA A CA 1
ATOM 769 C C . ALA A 1 97 ? 5.703 -8.172 -8.050 1.00 93.25 97 ALA A C 1
ATOM 771 O O . ALA A 1 97 ? 6.295 -7.762 -9.044 1.00 93.25 97 ALA A O 1
ATOM 772 N N . MET A 1 98 ? 6.329 -8.393 -6.887 1.00 92.12 98 MET A N 1
ATOM 773 C CA . MET A 1 98 ? 7.784 -8.294 -6.702 1.00 92.12 98 MET A CA 1
ATOM 774 C C . MET A 1 98 ? 8.544 -9.516 -7.247 1.00 92.12 98 MET A C 1
ATOM 776 O O . MET A 1 98 ? 9.772 -9.491 -7.301 1.00 92.12 98 MET A O 1
ATOM 780 N N . TYR A 1 99 ? 7.858 -10.585 -7.667 1.00 89.75 99 TYR A N 1
ATOM 781 C CA . TYR A 1 99 ? 8.513 -11.712 -8.333 1.00 89.75 99 TYR A CA 1
ATOM 782 C C . TYR A 1 99 ? 8.710 -11.437 -9.833 1.00 89.75 99 TYR A C 1
ATOM 784 O O . TYR A 1 99 ? 7.794 -10.933 -10.484 1.00 89.75 99 TYR A O 1
ATOM 792 N N . PRO A 1 100 ? 9.872 -11.798 -10.414 1.00 84.94 100 PRO A N 1
ATOM 793 C CA . PRO A 1 100 ? 10.123 -11.612 -11.838 1.00 84.94 100 PRO A CA 1
ATOM 794 C C . PRO A 1 100 ? 9.099 -12.313 -12.755 1.00 84.94 100 PRO A C 1
ATOM 796 O O . PRO A 1 100 ? 8.639 -13.412 -12.431 1.00 84.94 100 PRO A O 1
ATOM 799 N N . PRO A 1 101 ? 8.816 -11.747 -13.947 1.00 87.38 101 PRO A N 1
ATOM 800 C CA . PRO A 1 101 ? 9.347 -10.484 -14.470 1.00 87.38 101 PRO A CA 1
ATOM 801 C C . PRO A 1 101 ? 8.725 -9.263 -13.777 1.00 87.38 101 PRO A C 1
ATOM 803 O O . PRO A 1 101 ? 7.507 -9.160 -13.658 1.00 87.38 101 PRO A O 1
ATOM 806 N N . LEU A 1 102 ? 9.575 -8.324 -13.352 1.00 88.62 102 LEU A N 1
ATOM 807 C CA . LEU A 1 102 ? 9.131 -7.100 -12.689 1.00 88.62 102 LEU A CA 1
ATOM 808 C C . LEU A 1 102 ? 8.498 -6.146 -13.707 1.00 88.62 102 LEU A C 1
ATOM 810 O O . LEU A 1 102 ? 9.156 -5.722 -14.657 1.00 88.62 102 LEU A O 1
ATOM 814 N N . ASP A 1 103 ? 7.235 -5.786 -13.484 1.00 91.88 103 ASP A N 1
ATOM 815 C CA . ASP A 1 103 ? 6.545 -4.722 -14.217 1.00 91.88 103 ASP A CA 1
ATOM 816 C C . ASP A 1 103 ? 6.324 -3.523 -13.275 1.00 91.88 103 ASP A C 1
ATOM 818 O O . ASP A 1 103 ? 5.510 -3.620 -12.347 1.00 91.88 103 ASP A O 1
ATOM 822 N N . PRO A 1 104 ? 7.008 -2.382 -13.499 1.00 92.50 104 PRO A N 1
ATOM 823 C CA . PRO A 1 104 ? 6.861 -1.194 -12.662 1.00 92.50 104 PRO A CA 1
ATOM 824 C C . PRO A 1 104 ? 5.417 -0.682 -12.583 1.00 92.50 104 PRO A C 1
ATOM 826 O O . PRO A 1 104 ? 4.998 -0.194 -11.536 1.00 92.50 104 PRO A O 1
ATOM 829 N N . ARG A 1 105 ? 4.625 -0.834 -13.656 1.00 93.81 105 ARG A N 1
ATOM 830 C CA . ARG A 1 105 ? 3.224 -0.378 -13.695 1.00 93.81 105 ARG A CA 1
ATOM 831 C C . ARG A 1 105 ? 2.326 -1.277 -12.859 1.00 93.81 105 ARG A C 1
ATOM 833 O O . ARG A 1 105 ? 1.411 -0.801 -12.188 1.00 93.81 105 ARG A O 1
ATOM 840 N N . LEU A 1 106 ? 2.596 -2.583 -12.874 1.00 95.06 106 LEU A N 1
ATOM 841 C CA . LEU A 1 106 ? 1.903 -3.525 -12.004 1.00 95.06 106 LEU A CA 1
ATOM 842 C C . LEU A 1 106 ? 2.239 -3.239 -10.536 1.00 95.06 106 LEU A C 1
ATOM 844 O O . LEU A 1 106 ? 1.322 -3.172 -9.718 1.00 95.06 106 LEU A O 1
ATOM 848 N N . LEU A 1 107 ? 3.520 -3.027 -10.216 1.00 95.31 107 LEU A N 1
ATOM 849 C CA . LEU A 1 107 ? 3.961 -2.655 -8.870 1.00 95.31 107 LEU A CA 1
ATOM 850 C C . LEU A 1 107 ? 3.302 -1.355 -8.399 1.00 95.31 107 LEU A C 1
ATOM 852 O O . LEU A 1 107 ? 2.738 -1.334 -7.307 1.00 95.31 107 LEU A O 1
ATOM 856 N N . GLU A 1 108 ? 3.291 -0.306 -9.229 1.00 95.94 108 GLU A N 1
ATOM 857 C CA . GLU A 1 108 ? 2.594 0.948 -8.923 1.00 95.94 108 GLU A CA 1
ATOM 858 C C . GLU A 1 108 ? 1.115 0.686 -8.605 1.00 95.94 108 GLU A C 1
ATOM 860 O O . GLU A 1 108 ? 0.624 1.088 -7.550 1.00 95.94 108 GLU A O 1
ATOM 865 N N . ALA A 1 109 ? 0.401 -0.039 -9.469 1.00 97.19 109 ALA A N 1
ATOM 866 C CA . ALA A 1 109 ? -1.020 -0.308 -9.276 1.00 97.19 109 ALA A CA 1
ATOM 867 C C . ALA A 1 109 ? -1.303 -1.077 -7.971 1.00 97.19 109 ALA A C 1
ATOM 869 O O . ALA A 1 109 ? -2.254 -0.749 -7.254 1.00 97.19 109 ALA A O 1
ATOM 870 N N . ARG A 1 110 ? -0.480 -2.081 -7.629 1.00 96.88 110 ARG A N 1
ATOM 871 C CA . ARG A 1 110 ? -0.642 -2.861 -6.386 1.00 96.88 110 ARG A CA 1
ATOM 872 C C . ARG A 1 110 ? -0.280 -2.050 -5.146 1.00 96.88 110 ARG A C 1
ATOM 874 O O . ARG A 1 110 ? -1.045 -2.067 -4.180 1.00 96.88 110 ARG A O 1
ATOM 881 N N . CYS A 1 111 ? 0.803 -1.280 -5.189 1.00 97.19 111 CYS A N 1
ATOM 882 C CA . CYS A 1 111 ? 1.194 -0.383 -4.103 1.00 97.19 111 CYS A CA 1
ATOM 883 C C . CYS A 1 111 ? 0.148 0.717 -3.867 1.00 97.19 111 CYS A C 1
ATOM 885 O O . CYS A 1 111 ? -0.235 0.963 -2.726 1.00 97.19 111 CYS A O 1
ATOM 887 N N . MET A 1 112 ? -0.396 1.323 -4.925 1.00 97.44 112 MET A N 1
ATOM 888 C CA . MET A 1 112 ? -1.472 2.315 -4.823 1.00 97.44 112 MET A CA 1
ATOM 889 C C . MET A 1 112 ? -2.728 1.713 -4.189 1.00 97.44 112 MET A C 1
ATOM 891 O O . MET A 1 112 ? -3.319 2.295 -3.281 1.00 97.44 112 MET A O 1
ATOM 895 N N . ALA A 1 113 ? -3.120 0.516 -4.631 1.00 97.12 113 ALA A N 1
ATOM 896 C CA . ALA A 1 113 ? -4.259 -0.199 -4.074 1.00 97.12 113 ALA A CA 1
ATOM 897 C C . ALA A 1 113 ? -4.074 -0.504 -2.574 1.00 97.12 113 ALA A C 1
ATOM 899 O O . ALA A 1 113 ? -5.044 -0.430 -1.810 1.00 97.12 113 ALA A O 1
ATOM 900 N N . LEU A 1 114 ? -2.851 -0.838 -2.149 1.00 96.19 114 LEU A N 1
ATOM 901 C CA . LEU A 1 114 ? -2.497 -1.023 -0.743 1.00 96.19 114 LEU A CA 1
ATOM 902 C C . LEU A 1 114 ? -2.615 0.292 0.042 1.00 96.19 114 LEU A C 1
ATOM 904 O O . LEU A 1 114 ? -3.352 0.331 1.027 1.00 96.19 114 LEU A O 1
ATOM 908 N N . ILE A 1 115 ? -1.972 1.367 -0.429 1.00 96.12 115 ILE A N 1
ATOM 909 C CA . ILE A 1 115 ? -1.998 2.694 0.211 1.00 96.12 115 ILE A CA 1
ATOM 910 C C . ILE A 1 115 ? -3.441 3.165 0.408 1.00 96.12 115 ILE A C 1
ATOM 912 O O . ILE A 1 115 ? -3.824 3.489 1.528 1.00 96.12 115 ILE A O 1
ATOM 916 N N . LEU A 1 116 ? -4.280 3.097 -0.630 1.00 96.00 116 LEU A N 1
ATOM 917 C CA . LEU A 1 116 ? -5.694 3.487 -0.551 1.00 96.00 116 LEU A CA 1
ATOM 918 C C . LEU A 1 116 ? -6.466 2.730 0.537 1.00 96.00 116 LEU A C 1
ATOM 920 O O . LEU A 1 116 ? -7.376 3.281 1.155 1.00 96.00 116 LEU A O 1
ATOM 924 N N . SER A 1 117 ? -6.107 1.474 0.793 1.00 94.75 117 SER A N 1
ATOM 925 C CA . SER A 1 117 ? -6.791 0.652 1.799 1.00 94.75 117 SER A CA 1
ATOM 926 C C . SER A 1 117 ? -6.369 1.001 3.213 1.00 94.75 117 SER A C 1
ATOM 928 O O . SER A 1 117 ? -7.211 1.048 4.108 1.00 94.75 117 SER A O 1
ATOM 930 N N . VAL A 1 118 ? -5.091 1.322 3.400 1.00 93.75 118 VAL A N 1
ATOM 931 C CA . VAL A 1 118 ? -4.580 1.846 4.668 1.00 93.75 118 VAL A CA 1
ATOM 932 C C . VAL A 1 118 ? -5.150 3.237 4.938 1.00 93.75 118 VAL A C 1
ATOM 934 O O . VAL A 1 118 ? -5.581 3.507 6.056 1.00 93.75 118 VAL A O 1
ATOM 937 N N . THR A 1 119 ? -5.247 4.096 3.918 1.00 94.75 119 THR A N 1
ATOM 938 C CA . THR A 1 119 ? -5.914 5.402 4.014 1.00 94.75 119 THR A CA 1
ATOM 939 C C . THR A 1 119 ? -7.374 5.240 4.425 1.00 94.75 119 THR A C 1
ATOM 941 O O . THR A 1 119 ? -7.834 5.917 5.342 1.00 94.75 119 THR A O 1
ATOM 944 N N . HIS A 1 120 ? -8.104 4.307 3.805 1.00 94.12 120 HIS A N 1
ATOM 945 C CA . HIS A 1 120 ? -9.486 4.018 4.183 1.00 94.12 120 HIS A CA 1
ATOM 946 C C . HIS A 1 120 ? -9.597 3.570 5.646 1.00 94.12 120 HIS A C 1
ATOM 948 O O . HIS A 1 120 ? -10.417 4.104 6.390 1.00 94.12 120 HIS A O 1
ATOM 954 N N . MET A 1 121 ? -8.729 2.659 6.091 1.00 91.62 121 MET A N 1
ATOM 955 C CA . MET A 1 121 ? -8.689 2.223 7.488 1.00 91.62 121 MET A CA 1
ATOM 956 C C . MET A 1 121 ? -8.384 3.380 8.447 1.00 91.62 121 MET A C 1
ATOM 958 O O . MET A 1 121 ? -9.040 3.520 9.477 1.00 91.62 121 MET A O 1
ATOM 962 N N . ALA A 1 122 ? -7.430 4.247 8.097 1.00 92.00 122 ALA A N 1
ATOM 963 C CA . ALA A 1 122 ? -7.096 5.429 8.883 1.00 92.00 122 ALA A CA 1
ATOM 964 C C . ALA A 1 122 ? -8.291 6.385 9.013 1.00 92.00 122 ALA A C 1
ATOM 966 O O . ALA A 1 122 ? -8.530 6.928 10.092 1.00 92.00 122 ALA A O 1
ATOM 967 N N . LEU A 1 123 ? -9.067 6.566 7.940 1.00 91.56 123 LEU A N 1
ATOM 968 C CA . LEU A 1 123 ? -10.281 7.382 7.948 1.00 91.56 123 LEU A CA 1
ATOM 969 C C . LEU A 1 123 ? -11.384 6.774 8.818 1.00 91.56 123 LEU A C 1
ATOM 971 O O . LEU A 1 123 ? -11.974 7.507 9.612 1.00 91.56 123 LEU A O 1
ATOM 975 N N . VAL A 1 124 ? -11.628 5.465 8.711 1.00 90.50 124 VAL A N 1
ATOM 976 C CA . VAL A 1 124 ? -12.621 4.753 9.534 1.00 90.50 124 VAL A CA 1
ATOM 977 C C . VAL A 1 124 ? -12.242 4.863 11.010 1.00 90.50 124 VAL A C 1
ATOM 979 O O . VAL A 1 124 ? -13.028 5.353 11.814 1.00 90.50 124 VAL A O 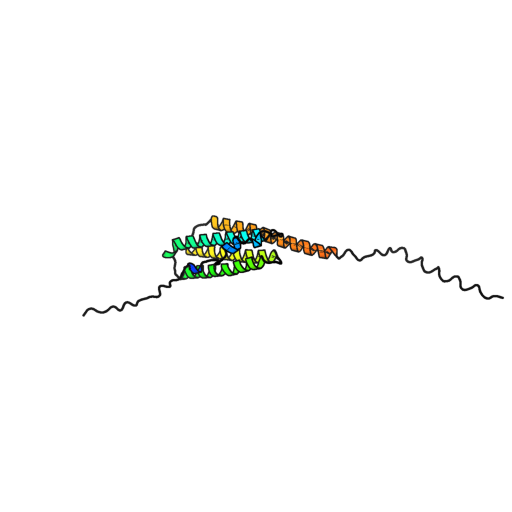1
ATOM 982 N N . ILE A 1 125 ? -10.998 4.536 11.368 1.00 88.81 125 ILE A N 1
ATOM 983 C CA . ILE A 1 125 ? -10.516 4.637 12.753 1.00 88.81 125 ILE A CA 1
ATOM 984 C C . ILE A 1 125 ? -10.598 6.081 13.252 1.00 88.81 125 ILE A C 1
ATOM 986 O O . ILE A 1 125 ? -11.044 6.322 14.371 1.00 88.81 125 ILE A O 1
ATOM 990 N N . ARG A 1 126 ? -10.236 7.074 12.432 1.00 88.69 126 ARG A N 1
ATOM 991 C CA . ARG A 1 126 ? -10.360 8.491 12.804 1.00 88.69 126 ARG A CA 1
ATOM 992 C C . ARG A 1 126 ? -11.812 8.903 13.042 1.00 88.69 126 ARG A C 1
ATOM 994 O O . ARG A 1 126 ? -12.056 9.671 13.972 1.00 88.69 126 ARG A O 1
ATOM 1001 N N . SER A 1 127 ? -12.734 8.410 12.217 1.00 87.69 127 SER A N 1
ATOM 1002 C CA . SER A 1 127 ? -14.174 8.647 12.337 1.00 87.69 127 SER A CA 1
ATOM 1003 C C . SER A 1 127 ? -14.710 8.071 13.646 1.00 87.69 127 SER A C 1
ATOM 1005 O O . SER A 1 127 ? -15.223 8.816 14.481 1.00 87.69 127 SER A O 1
ATOM 1007 N N . VAL A 1 128 ? -14.488 6.776 13.879 1.00 84.81 128 VAL A N 1
ATOM 1008 C CA . VAL A 1 128 ? -15.010 6.073 15.055 1.00 84.81 128 VAL A CA 1
ATOM 1009 C C . VAL A 1 128 ? -14.355 6.579 16.344 1.00 84.81 128 VAL A C 1
ATOM 1011 O O . VAL A 1 128 ? -15.031 6.860 17.330 1.00 84.81 128 VAL A O 1
ATOM 1014 N N . CYS A 1 129 ? -13.030 6.731 16.367 1.00 83.50 129 CYS A N 1
ATOM 1015 C CA . CYS A 1 129 ? -12.303 7.166 17.560 1.00 83.50 129 CYS A CA 1
ATOM 1016 C C . CYS A 1 129 ? -12.343 8.689 17.791 1.00 83.50 129 CYS A C 1
ATOM 1018 O O . CYS A 1 129 ? -11.756 9.156 18.773 1.00 83.50 129 CYS A O 1
ATOM 1020 N N . GLN A 1 130 ? -12.969 9.467 16.894 1.00 82.31 130 GLN A N 1
ATOM 1021 C CA . GLN A 1 130 ? -12.989 10.938 16.901 1.00 82.31 130 GLN A CA 1
ATOM 1022 C C . GLN A 1 130 ? -11.589 11.545 17.088 1.00 82.31 130 GLN A C 1
ATOM 1024 O O . GLN A 1 130 ? -11.368 12.461 17.890 1.00 82.31 130 GLN A O 1
ATOM 1029 N N . LEU A 1 131 ? -10.599 10.995 16.379 1.00 76.69 131 LEU A N 1
ATOM 1030 C CA . LEU A 1 131 ? -9.228 11.485 16.486 1.00 76.69 131 LEU A CA 1
ATOM 1031 C C . LEU A 1 131 ? -9.141 12.862 15.819 1.00 76.69 131 LEU A C 1
ATOM 1033 O O . LEU A 1 131 ? -9.555 13.055 14.671 1.00 76.69 131 LEU A O 1
ATOM 1037 N N . ARG A 1 132 ? -8.567 13.830 16.541 1.00 77.69 132 ARG A N 1
ATOM 1038 C CA . ARG A 1 132 ? -8.130 15.092 15.932 1.00 77.69 132 ARG A CA 1
ATOM 1039 C C . ARG A 1 132 ? -7.045 14.809 14.891 1.00 77.69 132 ARG A C 1
ATOM 1041 O O . ARG A 1 132 ? -6.466 13.724 14.866 1.00 77.69 132 ARG A O 1
ATOM 1048 N N . THR A 1 133 ? -6.783 15.796 14.040 1.00 73.50 133 THR A N 1
ATOM 1049 C CA . THR A 1 133 ? -5.800 15.743 12.952 1.00 73.50 133 THR A CA 1
ATOM 1050 C C . THR A 1 133 ? -4.517 15.027 13.382 1.00 73.50 133 THR A C 1
ATOM 1052 O O . THR A 1 133 ? -3.845 15.451 14.321 1.00 73.50 133 THR A O 1
ATOM 1055 N N . CYS A 1 134 ? -4.197 13.925 12.705 1.00 81.19 134 CYS A N 1
ATOM 1056 C CA . CYS A 1 134 ? -3.041 13.086 12.999 1.00 81.19 134 CYS A CA 1
ATOM 1057 C C . CYS A 1 134 ? -1.955 13.353 11.954 1.00 81.19 134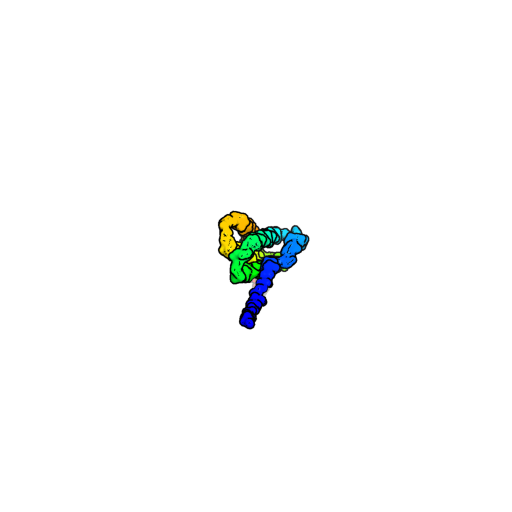 CYS A C 1
ATOM 1059 O O . CYS A 1 134 ? -1.882 12.668 10.940 1.00 81.19 134 CYS A O 1
ATOM 1061 N N . ASN A 1 135 ? -1.108 14.352 12.202 1.00 87.88 135 ASN A N 1
ATOM 1062 C CA . ASN A 1 135 ? -0.011 14.732 11.302 1.00 87.88 135 ASN A CA 1
ATOM 1063 C C . ASN A 1 135 ? 0.919 13.564 10.925 1.00 87.88 135 ASN A C 1
ATOM 1065 O O . ASN A 1 135 ? 1.437 13.524 9.819 1.00 87.88 135 ASN A O 1
ATOM 1069 N N . TRP A 1 136 ? 1.111 12.602 11.825 1.00 90.75 136 TRP A N 1
ATOM 1070 C CA . TRP A 1 136 ? 1.925 11.416 11.579 1.00 90.75 136 TRP A CA 1
ATOM 1071 C C . TRP A 1 136 ? 1.262 10.413 10.613 1.00 90.75 136 TRP A C 1
ATOM 1073 O O . TRP A 1 136 ? 1.990 9.670 9.964 1.00 90.75 136 TRP A O 1
ATOM 1083 N N . VAL A 1 137 ? -0.079 10.391 10.496 1.00 92.44 137 VAL A N 1
ATOM 1084 C CA . VAL A 1 137 ? -0.787 9.596 9.469 1.00 92.44 137 VAL A CA 1
ATOM 1085 C C . VAL A 1 137 ? -0.510 10.213 8.110 1.00 92.44 137 VAL A C 1
ATOM 1087 O O . VAL A 1 137 ? -0.014 9.528 7.227 1.00 92.44 137 VAL A O 1
ATOM 1090 N N . GLU A 1 138 ? -0.755 11.518 7.977 1.00 92.44 138 GLU A N 1
ATOM 1091 C CA . GLU A 1 138 ? -0.531 12.253 6.726 1.00 92.44 138 GLU A CA 1
ATOM 1092 C C . GLU A 1 138 ? 0.932 12.167 6.275 1.00 92.44 138 GLU A C 1
ATOM 1094 O O . GLU A 1 138 ? 1.204 11.901 5.109 1.00 92.44 138 GLU A O 1
ATOM 1099 N N . ALA A 1 139 ? 1.883 12.310 7.205 1.00 94.12 139 ALA A N 1
ATOM 1100 C CA . ALA A 1 139 ? 3.305 12.151 6.909 1.00 94.12 139 ALA A CA 1
ATOM 1101 C C . ALA A 1 139 ? 3.636 10.725 6.437 1.00 94.12 139 ALA A C 1
ATOM 1103 O O . ALA A 1 139 ? 4.328 10.552 5.442 1.00 94.12 139 ALA A O 1
ATOM 1104 N N . ALA A 1 140 ? 3.102 9.694 7.101 1.00 94.31 140 ALA A N 1
ATOM 1105 C CA . ALA A 1 140 ? 3.326 8.311 6.685 1.00 94.31 140 ALA A CA 1
ATOM 1106 C C . ALA A 1 140 ? 2.719 8.004 5.304 1.00 94.31 140 ALA A C 1
ATOM 1108 O O . ALA A 1 140 ? 3.341 7.282 4.527 1.00 94.31 140 ALA A O 1
ATOM 1109 N N . LEU A 1 141 ? 1.531 8.543 4.999 1.00 94.56 141 LEU A N 1
ATOM 1110 C CA . LEU A 1 141 ? 0.897 8.425 3.682 1.00 94.56 141 LEU A CA 1
ATOM 1111 C C . LEU A 1 141 ? 1.723 9.142 2.606 1.00 94.56 141 LEU A C 1
ATOM 1113 O O . LEU A 1 141 ? 2.020 8.537 1.580 1.00 94.56 141 LEU A O 1
ATOM 1117 N N . THR A 1 142 ? 2.172 10.369 2.882 1.00 96.12 142 THR A N 1
ATOM 1118 C CA . THR A 1 142 ? 3.028 11.155 1.976 1.00 96.12 142 THR A CA 1
ATOM 1119 C C . THR A 1 142 ? 4.316 10.403 1.646 1.00 96.12 142 THR A C 1
ATOM 1121 O O . THR A 1 142 ? 4.637 10.210 0.478 1.00 96.12 142 THR A O 1
ATOM 1124 N N . ASP A 1 143 ? 5.012 9.872 2.655 1.00 95.44 143 ASP A N 1
ATOM 1125 C CA . ASP A 1 143 ? 6.236 9.105 2.422 1.00 95.44 143 ASP A CA 1
ATOM 1126 C C . ASP A 1 143 ? 5.991 7.843 1.563 1.00 95.44 143 ASP A C 1
ATOM 1128 O O . ASP A 1 143 ? 6.878 7.387 0.836 1.00 95.44 143 ASP A O 1
ATOM 1132 N N . MET A 1 144 ? 4.818 7.205 1.676 1.00 96.06 144 MET A N 1
ATOM 1133 C CA . MET A 1 144 ? 4.464 6.060 0.825 1.00 96.06 144 MET A CA 1
ATOM 1134 C C . MET A 1 144 ? 4.185 6.498 -0.617 1.00 96.06 144 MET A C 1
ATOM 1136 O O . MET A 1 144 ? 4.592 5.801 -1.547 1.00 96.06 144 MET A O 1
ATOM 1140 N N . GLU A 1 145 ? 3.541 7.649 -0.811 1.00 96.25 145 GLU A N 1
ATOM 1141 C CA . GLU A 1 145 ? 3.300 8.245 -2.129 1.00 96.25 145 GLU A CA 1
ATOM 1142 C C . GLU A 1 145 ? 4.601 8.656 -2.832 1.00 96.25 145 GLU A C 1
ATOM 1144 O O . GLU A 1 145 ? 4.724 8.458 -4.039 1.00 96.25 145 GLU A O 1
ATOM 1149 N N . GLU A 1 146 ? 5.608 9.133 -2.098 1.00 96.50 146 GLU A N 1
ATOM 1150 C CA . GLU A 1 146 ? 6.939 9.417 -2.656 1.00 96.50 146 GLU A CA 1
ATOM 1151 C C . GLU A 1 146 ? 7.602 8.155 -3.228 1.00 96.50 146 GLU A C 1
ATOM 1153 O O . GLU A 1 146 ? 8.162 8.176 -4.323 1.00 96.50 146 GLU A O 1
ATOM 1158 N N . ASN A 1 147 ? 7.489 7.020 -2.531 1.00 95.44 147 ASN A N 1
ATOM 1159 C CA . ASN A 1 147 ? 7.987 5.740 -3.043 1.00 95.44 147 ASN A CA 1
ATOM 1160 C C . ASN A 1 147 ? 7.170 5.255 -4.251 1.00 95.44 147 ASN A C 1
ATOM 1162 O O . ASN A 1 147 ? 7.728 4.702 -5.197 1.00 95.44 147 ASN A O 1
ATOM 1166 N N . LEU A 1 148 ? 5.854 5.489 -4.243 1.00 95.69 148 LEU A N 1
ATOM 1167 C CA . LEU A 1 148 ? 4.971 5.174 -5.366 1.00 95.69 148 LEU A CA 1
ATOM 1168 C C . LEU A 1 148 ? 5.332 5.986 -6.620 1.00 95.69 148 LEU A C 1
ATOM 1170 O O . LEU A 1 148 ? 5.262 5.469 -7.734 1.00 95.69 148 LEU A O 1
ATOM 1174 N N . GLN A 1 149 ? 5.746 7.241 -6.443 1.00 96.31 149 GLN A N 1
ATOM 1175 C CA . GLN A 1 149 ? 6.146 8.121 -7.535 1.00 96.31 149 GLN A CA 1
ATOM 1176 C C . GLN A 1 149 ? 7.372 7.581 -8.289 1.00 96.31 149 GLN A C 1
ATOM 1178 O O . GLN A 1 149 ? 7.389 7.626 -9.518 1.00 96.31 149 GLN A O 1
ATOM 1183 N N . VAL A 1 150 ? 8.338 6.973 -7.593 1.00 95.12 150 VAL A N 1
ATOM 1184 C CA . VAL A 1 150 ? 9.486 6.316 -8.244 1.00 95.12 150 VAL A CA 1
ATOM 1185 C C . VAL A 1 150 ? 9.038 5.141 -9.122 1.00 95.12 150 VAL A C 1
ATOM 1187 O O . VAL A 1 150 ? 9.511 4.991 -10.249 1.00 95.12 150 VAL A O 1
ATOM 1190 N N . LEU A 1 151 ? 8.084 4.329 -8.649 1.00 94.44 151 LEU A N 1
ATOM 1191 C CA . LEU A 1 151 ? 7.534 3.211 -9.430 1.00 94.44 151 LEU A CA 1
ATOM 1192 C C . LEU A 1 151 ? 6.834 3.703 -10.704 1.00 94.44 151 LEU A C 1
ATOM 1194 O O . LEU A 1 151 ? 7.009 3.122 -11.777 1.00 94.44 151 LEU A O 1
ATOM 1198 N N . ARG A 1 152 ? 6.094 4.811 -10.597 1.00 95.06 152 ARG A N 1
ATOM 1199 C CA . ARG A 1 152 ? 5.445 5.467 -11.737 1.00 95.06 152 ARG A CA 1
ATOM 1200 C C . ARG A 1 152 ? 6.462 5.955 -12.767 1.00 95.06 152 ARG A C 1
ATOM 1202 O O . ARG A 1 152 ? 6.299 5.710 -13.960 1.00 95.06 152 ARG A O 1
ATOM 1209 N N . GLU A 1 153 ? 7.516 6.632 -12.320 1.00 94.56 153 GLU A N 1
ATOM 1210 C CA . GLU A 1 153 ? 8.583 7.131 -13.196 1.00 94.56 153 GLU A CA 1
ATOM 1211 C C . GLU A 1 153 ? 9.302 5.993 -13.923 1.00 94.56 153 GLU A C 1
ATOM 1213 O O . GLU A 1 153 ? 9.538 6.080 -15.130 1.00 94.56 153 GLU A O 1
ATOM 1218 N N . ALA A 1 154 ? 9.565 4.886 -13.226 1.00 92.69 154 ALA A N 1
ATOM 1219 C CA . ALA A 1 154 ? 10.120 3.682 -13.832 1.00 92.69 154 ALA A CA 1
ATOM 1220 C C . ALA A 1 154 ? 9.181 3.073 -14.891 1.00 92.69 154 ALA A C 1
ATOM 1222 O O . ALA A 1 154 ? 9.643 2.635 -15.946 1.00 92.69 154 ALA A O 1
ATOM 1223 N N . GLY A 1 155 ? 7.865 3.093 -14.650 1.00 90.94 155 GLY 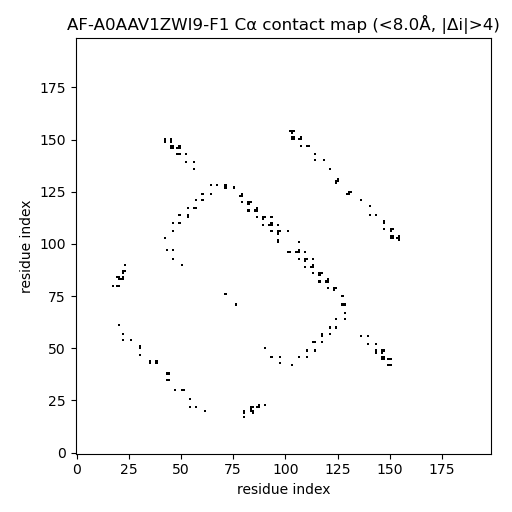A N 1
ATOM 1224 C CA . GLY A 1 155 ? 6.858 2.672 -15.627 1.00 90.94 155 GLY A CA 1
ATOM 1225 C C . GLY A 1 155 ? 6.888 3.512 -16.905 1.00 90.94 155 GLY A C 1
ATOM 1226 O O . GLY A 1 155 ? 6.937 2.960 -18.004 1.00 90.94 155 GLY A O 1
ATOM 1227 N N . ILE A 1 156 ? 6.945 4.838 -16.767 1.00 92.06 156 ILE A N 1
ATOM 1228 C CA . ILE A 1 156 ? 7.036 5.772 -17.902 1.00 92.06 156 ILE A CA 1
ATOM 1229 C C . ILE A 1 156 ? 8.349 5.571 -18.676 1.00 92.06 156 ILE A C 1
ATOM 1231 O O . ILE A 1 156 ? 8.353 5.551 -19.910 1.00 92.06 156 ILE A O 1
ATOM 1235 N N . ALA A 1 157 ? 9.471 5.387 -17.974 1.00 90.44 157 ALA A N 1
ATOM 1236 C CA . ALA A 1 157 ? 10.772 5.153 -18.598 1.00 90.44 157 ALA A CA 1
ATOM 1237 C C . ALA A 1 157 ? 10.802 3.845 -19.410 1.00 90.44 157 ALA A C 1
ATOM 1239 O O . ALA A 1 157 ? 11.344 3.815 -20.518 1.00 90.44 157 ALA A O 1
ATOM 1240 N N . LEU A 1 158 ? 10.175 2.781 -18.896 1.00 87.88 158 LEU A N 1
ATOM 1241 C CA . LEU A 1 158 ? 10.054 1.498 -19.590 1.00 87.88 158 LEU A CA 1
ATOM 1242 C C . LEU A 1 158 ? 9.249 1.627 -20.896 1.00 87.88 158 LEU A C 1
ATOM 1244 O O . LEU A 1 158 ? 9.657 1.109 -21.938 1.00 87.88 158 LEU A O 1
ATOM 1248 N N . GLU A 1 159 ? 8.139 2.367 -20.871 1.00 84.44 159 GLU A N 1
ATOM 1249 C CA . GLU A 1 159 ? 7.332 2.649 -22.065 1.00 84.44 159 GLU A CA 1
ATOM 1250 C C . GLU A 1 159 ? 8.111 3.469 -23.106 1.00 84.44 159 GLU A C 1
ATOM 1252 O O . GLU A 1 159 ? 8.107 3.139 -24.300 1.00 84.44 159 GLU A O 1
ATOM 1257 N N . ALA A 1 160 ? 8.849 4.491 -22.666 1.00 85.19 160 ALA A N 1
ATOM 1258 C CA . ALA A 1 160 ? 9.679 5.321 -23.538 1.00 85.19 160 ALA A CA 1
ATOM 1259 C C . ALA A 1 160 ? 10.808 4.521 -24.218 1.00 85.19 160 ALA A C 1
ATOM 1261 O O . ALA A 1 160 ? 11.096 4.737 -25.403 1.00 85.19 160 ALA A O 1
ATOM 1262 N N . ALA A 1 161 ? 11.410 3.567 -23.501 1.00 82.38 161 ALA A N 1
ATOM 1263 C CA . ALA A 1 161 ? 12.421 2.659 -24.040 1.00 82.38 161 ALA A CA 1
ATOM 1264 C C . ALA A 1 161 ? 11.832 1.689 -25.080 1.00 82.38 161 ALA A C 1
ATOM 1266 O O . ALA A 1 161 ? 12.440 1.461 -26.128 1.00 82.38 161 ALA A O 1
ATOM 1267 N N . SER A 1 162 ? 10.620 1.173 -24.841 1.00 74.38 162 SER A N 1
ATOM 1268 C CA . SER A 1 162 ? 9.923 0.302 -25.800 1.00 74.38 162 SER A CA 1
ATOM 1269 C C . SER A 1 162 ? 9.538 1.033 -27.097 1.00 74.38 162 SER A C 1
ATOM 1271 O O . SER A 1 162 ? 9.641 0.471 -28.187 1.00 74.38 162 SER A O 1
ATOM 1273 N N . SER A 1 163 ? 9.200 2.323 -27.005 1.00 64.88 163 SER A N 1
ATOM 1274 C CA . SER A 1 163 ? 8.842 3.157 -28.161 1.00 64.88 163 SER A CA 1
ATOM 1275 C C . SER A 1 163 ? 10.051 3.508 -29.045 1.00 64.88 163 SER A C 1
ATOM 1277 O O . SER A 1 163 ? 9.910 3.652 -30.259 1.00 64.88 163 SER A O 1
ATOM 1279 N N . HIS A 1 164 ? 11.261 3.589 -28.477 1.00 54.81 164 HIS A N 1
ATOM 1280 C CA . HIS A 1 164 ? 12.492 3.824 -29.246 1.00 54.81 164 HIS A CA 1
ATOM 1281 C C . HIS A 1 164 ? 12.939 2.610 -30.076 1.00 54.81 164 HIS A C 1
ATOM 1283 O O . HIS A 1 164 ? 13.565 2.794 -31.119 1.00 54.81 164 HIS A O 1
ATOM 1289 N N . GLN A 1 165 ? 12.595 1.380 -29.677 1.00 51.12 165 GLN A N 1
ATOM 1290 C CA . GLN A 1 165 ? 12.902 0.190 -30.483 1.00 51.12 165 GLN A CA 1
ATOM 1291 C C . GLN A 1 165 ? 12.036 0.089 -31.746 1.00 51.12 165 GLN A C 1
ATOM 1293 O O . GLN A 1 165 ? 12.522 -0.376 -32.774 1.00 51.12 165 GLN A O 1
ATOM 1298 N N . ILE A 1 166 ? 10.798 0.591 -31.723 1.00 51.06 166 ILE A N 1
ATOM 1299 C CA . ILE A 1 166 ? 9.914 0.588 -32.904 1.00 51.06 166 ILE A CA 1
ATOM 1300 C C . ILE A 1 166 ? 10.408 1.587 -33.966 1.00 51.06 166 ILE A C 1
ATOM 1302 O O . ILE A 1 166 ? 10.358 1.300 -35.162 1.00 51.06 166 ILE A O 1
ATOM 1306 N N . ASN A 1 167 ? 10.996 2.710 -33.546 1.00 45.56 167 ASN A N 1
ATOM 1307 C CA . ASN A 1 167 ? 11.606 3.675 -34.468 1.00 45.56 167 ASN A CA 1
ATOM 1308 C C . ASN A 1 167 ? 12.989 3.232 -34.989 1.00 45.56 167 ASN A C 1
ATOM 1310 O O . ASN A 1 167 ? 13.426 3.716 -36.030 1.00 45.56 167 ASN A O 1
ATOM 1314 N N . GLY A 1 168 ? 13.667 2.297 -34.312 1.00 43.72 168 GLY A N 1
ATOM 1315 C CA . GLY A 1 168 ? 14.973 1.761 -34.722 1.00 43.72 168 GLY A CA 1
ATOM 1316 C C . GLY A 1 168 ? 14.924 0.662 -35.792 1.00 43.72 168 GLY A C 1
ATOM 1317 O O . GLY A 1 168 ? 15.955 0.348 -36.380 1.00 43.72 168 GLY A O 1
ATOM 1318 N N . ILE A 1 169 ? 13.748 0.092 -36.078 1.00 46.16 169 ILE A N 1
ATOM 1319 C CA . ILE A 1 169 ? 13.569 -0.931 -37.130 1.00 46.16 169 ILE A CA 1
ATOM 1320 C C . ILE A 1 169 ? 13.203 -0.292 -38.488 1.00 46.16 169 ILE A C 1
ATOM 1322 O O . ILE A 1 169 ? 13.241 -0.954 -39.519 1.00 46.16 169 ILE A O 1
ATOM 1326 N N . SER A 1 170 ? 12.946 1.020 -38.538 1.00 42.53 170 SER A N 1
ATOM 1327 C CA . SER A 1 170 ? 12.590 1.724 -39.785 1.00 42.53 170 SER A CA 1
ATOM 1328 C C . SER A 1 170 ? 13.787 2.264 -40.588 1.00 42.53 170 SER A C 1
ATOM 1330 O O . SER A 1 170 ? 13.578 2.958 -41.579 1.00 42.53 170 SER A O 1
ATOM 1332 N N . THR A 1 171 ? 15.036 1.956 -40.213 1.00 43.44 171 THR A N 1
ATOM 1333 C CA . THR A 1 171 ? 16.233 2.507 -40.892 1.00 43.44 171 THR A CA 1
ATOM 1334 C C . THR A 1 171 ? 17.094 1.472 -41.622 1.00 43.44 171 THR A C 1
ATOM 1336 O O . THR A 1 171 ? 18.195 1.799 -42.056 1.00 43.44 171 THR A O 1
ATOM 1339 N N . LEU A 1 172 ? 16.610 0.241 -41.813 1.00 50.28 172 LEU A N 1
ATOM 1340 C CA . LEU A 1 172 ? 17.287 -0.778 -42.627 1.00 50.28 172 LEU A CA 1
ATOM 1341 C C . LEU A 1 172 ? 16.399 -1.309 -43.759 1.00 50.28 172 LEU A C 1
ATOM 1343 O O . LEU A 1 172 ? 16.276 -2.512 -43.913 1.00 50.28 172 LEU A O 1
ATOM 1347 N N . GLU A 1 173 ? 15.790 -0.432 -44.556 1.00 47.62 173 GLU A N 1
ATOM 1348 C CA . GLU A 1 173 ? 15.487 -0.726 -45.967 1.00 47.62 173 GLU A CA 1
ATOM 1349 C C . GLU A 1 173 ? 14.959 0.528 -46.667 1.00 47.62 173 GLU A C 1
ATOM 1351 O O . GLU A 1 173 ? 13.764 0.776 -46.735 1.00 47.62 173 GLU A O 1
ATOM 1356 N N . CYS A 1 174 ? 15.873 1.336 -47.191 1.00 38.47 174 CYS A N 1
ATOM 1357 C CA . CYS A 1 174 ? 15.671 2.112 -48.411 1.00 38.47 174 CYS A CA 1
ATOM 1358 C C . CYS A 1 174 ? 17.073 2.369 -48.956 1.00 38.47 174 CYS A C 1
ATOM 1360 O O . CYS A 1 174 ? 17.700 3.384 -48.662 1.00 38.47 174 CYS A O 1
ATOM 1362 N N . ASN A 1 175 ? 17.589 1.396 -49.711 1.00 40.56 175 ASN A N 1
ATOM 1363 C CA . ASN A 1 175 ? 18.623 1.683 -50.693 1.00 40.56 175 ASN A CA 1
ATOM 1364 C C . ASN A 1 175 ? 18.116 2.864 -51.524 1.00 40.56 175 ASN A C 1
ATOM 1366 O O . ASN A 1 175 ? 17.139 2.717 -52.262 1.00 40.56 175 ASN A O 1
ATOM 1370 N N . GLU A 1 176 ? 18.758 4.025 -51.400 1.00 38.59 176 GLU A N 1
ATOM 1371 C CA . GLU A 1 176 ? 18.644 5.057 -52.417 1.00 38.59 176 GLU A CA 1
ATOM 1372 C C . GLU A 1 176 ? 19.202 4.468 -53.714 1.00 38.59 176 GLU A C 1
ATOM 1374 O O . GLU A 1 176 ? 20.407 4.432 -53.967 1.00 38.59 176 GLU A O 1
ATOM 1379 N N . LEU A 1 177 ? 18.294 3.937 -54.530 1.00 46.03 177 LEU A N 1
ATOM 1380 C CA . LEU A 1 177 ? 18.519 3.721 -55.945 1.00 46.03 177 LEU A CA 1
ATOM 1381 C C . LEU A 1 177 ? 18.779 5.094 -56.560 1.00 46.03 177 LEU A C 1
ATOM 1383 O O . LEU A 1 177 ? 17.864 5.882 -56.793 1.00 46.03 177 LEU A O 1
ATOM 1387 N N . ASN A 1 178 ? 20.058 5.368 -56.783 1.00 41.66 178 ASN A N 1
ATOM 1388 C CA . ASN A 1 178 ? 20.549 6.544 -57.476 1.00 41.66 178 ASN A CA 1
ATOM 1389 C C . ASN A 1 178 ? 19.869 6.629 -58.866 1.00 41.66 178 ASN A C 1
ATOM 1391 O O . ASN A 1 178 ? 20.026 5.699 -59.664 1.00 41.66 178 ASN A O 1
ATOM 1395 N N . PRO A 1 179 ? 19.125 7.699 -59.214 1.00 41.91 179 PRO A N 1
ATOM 1396 C CA . PRO A 1 179 ? 18.389 7.765 -60.484 1.00 41.91 179 PRO A CA 1
ATOM 1397 C C . PRO A 1 179 ? 19.253 7.981 -61.742 1.00 41.91 179 PRO A C 1
ATOM 1399 O O . PRO A 1 179 ? 18.711 8.311 -62.796 1.00 41.91 179 PRO A O 1
ATOM 1402 N N . SER A 1 180 ? 20.580 7.833 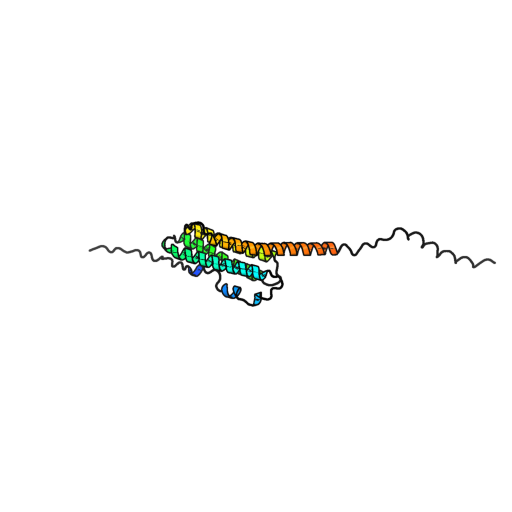-61.676 1.00 45.00 180 SER A N 1
ATOM 1403 C CA . SER A 1 180 ? 21.496 8.210 -62.766 1.00 45.00 180 SER A CA 1
ATOM 1404 C C . SER A 1 180 ? 22.194 7.057 -63.503 1.00 45.00 180 SER A C 1
ATOM 1406 O O . SER A 1 180 ? 22.938 7.331 -64.440 1.00 45.00 180 SER A O 1
ATOM 1408 N N . GLU A 1 181 ? 21.917 5.783 -63.197 1.00 46.38 181 GLU A N 1
ATOM 1409 C CA . GLU A 1 181 ? 22.555 4.637 -63.888 1.00 46.38 181 GLU A CA 1
ATOM 1410 C C . GLU A 1 181 ? 21.619 3.787 -64.773 1.00 46.38 181 GLU A C 1
ATOM 1412 O O . GLU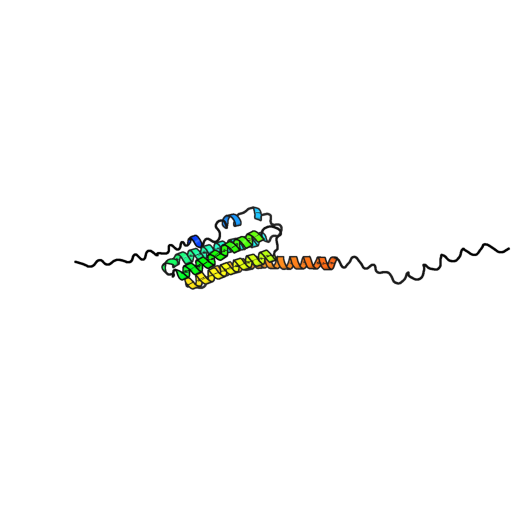 A 1 181 ? 21.966 2.678 -65.173 1.00 46.38 181 GLU A O 1
ATOM 1417 N N . PHE A 1 182 ? 20.449 4.297 -65.169 1.00 40.34 182 PHE A N 1
ATOM 1418 C CA . PHE A 1 182 ? 19.510 3.540 -66.019 1.00 40.34 182 PHE A CA 1
ATOM 1419 C C . PHE A 1 182 ? 19.668 3.721 -67.544 1.00 40.34 182 PHE A C 1
ATOM 1421 O O . PHE A 1 182 ? 18.832 3.229 -68.299 1.00 40.34 182 PHE A O 1
ATOM 1428 N N . LEU A 1 183 ? 20.738 4.360 -68.043 1.00 48.03 183 LEU A N 1
ATOM 1429 C CA . LEU A 1 183 ? 20.940 4.554 -69.495 1.00 48.03 183 LEU A CA 1
ATOM 1430 C C . LEU A 1 183 ? 22.298 4.117 -70.068 1.00 48.03 183 LEU A C 1
ATOM 1432 O O . LEU A 1 183 ? 22.649 4.525 -71.174 1.00 48.03 183 LEU A O 1
ATOM 1436 N N . THR A 1 184 ? 23.022 3.202 -69.417 1.00 50.38 184 THR A N 1
ATOM 1437 C CA . THR A 1 184 ? 24.280 2.677 -69.995 1.00 50.38 184 THR A CA 1
ATOM 1438 C C . THR A 1 184 ? 24.474 1.169 -69.870 1.00 50.38 184 THR A C 1
ATOM 1440 O O . THR A 1 184 ? 25.599 0.690 -69.801 1.00 50.38 184 THR A O 1
ATOM 1443 N N . SER A 1 185 ? 23.395 0.384 -69.930 1.00 41.66 185 SER A N 1
ATOM 1444 C CA . SER A 1 185 ? 23.526 -1.077 -70.047 1.00 41.66 185 SER A CA 1
ATOM 1445 C C . SER A 1 185 ? 22.483 -1.709 -70.969 1.00 41.66 185 SER A C 1
ATOM 1447 O O . SER A 1 185 ? 21.827 -2.677 -70.617 1.00 41.66 185 SER A O 1
ATOM 1449 N N . ASN A 1 186 ? 22.305 -1.139 -72.168 1.00 42.25 186 ASN A N 1
ATOM 1450 C CA . ASN A 1 186 ? 21.575 -1.793 -73.268 1.00 42.25 186 ASN A CA 1
ATOM 1451 C C . ASN A 1 186 ? 22.149 -1.471 -74.666 1.00 42.25 186 ASN A C 1
ATOM 1453 O O . ASN A 1 186 ? 21.427 -1.438 -75.659 1.00 42.25 186 ASN A O 1
ATOM 1457 N N . ALA A 1 187 ? 23.467 -1.258 -74.774 1.00 45.78 187 ALA A N 1
ATOM 1458 C CA . ALA A 1 187 ? 24.136 -1.020 -76.064 1.00 45.78 187 ALA A CA 1
ATOM 1459 C C . ALA A 1 187 ? 25.440 -1.818 -76.277 1.00 45.78 187 ALA A C 1
ATOM 1461 O O . ALA A 1 187 ? 26.226 -1.470 -77.155 1.00 45.78 187 ALA A O 1
ATOM 1462 N N . ALA A 1 188 ? 25.675 -2.900 -75.524 1.00 47.97 188 ALA A N 1
ATOM 1463 C CA . ALA A 1 188 ? 26.914 -3.686 -75.624 1.00 47.97 188 ALA A CA 1
ATOM 1464 C C . ALA A 1 188 ? 26.719 -5.190 -75.908 1.00 47.97 188 ALA A C 1
ATOM 1466 O O . ALA A 1 188 ? 27.656 -5.965 -75.743 1.00 47.97 188 ALA A O 1
ATOM 1467 N N . LEU A 1 189 ? 25.545 -5.617 -76.394 1.00 45.56 189 LEU A N 1
ATOM 1468 C CA . LEU A 1 189 ? 25.335 -7.004 -76.841 1.00 45.56 189 LEU A CA 1
ATOM 1469 C C . LEU A 1 189 ? 24.506 -7.115 -78.134 1.00 45.56 189 LEU A C 1
ATOM 1471 O O . LEU A 1 189 ? 23.642 -7.973 -78.261 1.00 45.56 189 LEU A O 1
ATOM 1475 N N . ALA A 1 190 ? 24.758 -6.235 -79.110 1.00 46.84 190 ALA A N 1
ATOM 1476 C CA . ALA A 1 190 ? 24.131 -6.319 -80.438 1.00 46.84 190 ALA A CA 1
ATOM 1477 C C . ALA A 1 190 ? 25.041 -5.846 -81.590 1.00 46.84 190 ALA A C 1
ATOM 1479 O O . ALA A 1 190 ? 24.559 -5.321 -82.590 1.00 46.84 190 ALA A O 1
ATOM 1480 N N . ARG A 1 191 ? 26.367 -6.005 -81.467 1.00 48.66 191 ARG A N 1
ATOM 1481 C CA . ARG A 1 191 ? 27.323 -5.743 -82.562 1.00 48.66 191 ARG A CA 1
ATOM 1482 C C . ARG A 1 191 ? 28.508 -6.710 -82.522 1.00 48.66 191 ARG A C 1
ATOM 1484 O O . ARG A 1 191 ? 29.627 -6.290 -82.285 1.00 48.66 191 ARG A O 1
ATOM 1491 N N . ASN A 1 192 ? 28.246 -8.006 -82.686 1.00 45.03 192 ASN A N 1
ATOM 1492 C CA . ASN A 1 192 ? 29.225 -8.972 -83.217 1.00 45.03 192 ASN A CA 1
ATOM 1493 C C . ASN A 1 192 ? 28.550 -10.284 -83.652 1.00 45.03 192 ASN A C 1
ATOM 1495 O O . ASN A 1 192 ? 29.033 -11.385 -83.417 1.00 45.03 192 ASN A O 1
ATOM 1499 N N . SER A 1 193 ? 27.410 -10.160 -84.327 1.00 50.22 193 SER A N 1
ATOM 1500 C CA . SER A 1 193 ? 26.912 -11.206 -85.214 1.00 50.22 193 SER A CA 1
ATOM 1501 C C . SER A 1 193 ? 26.393 -10.506 -86.458 1.00 50.22 193 SER A C 1
ATOM 1503 O O . SER A 1 193 ? 25.249 -10.079 -86.489 1.00 50.22 193 SER A O 1
ATOM 1505 N N . LEU A 1 194 ? 27.323 -10.211 -87.369 1.00 51.28 194 LEU A N 1
ATOM 1506 C CA . LEU A 1 194 ? 27.153 -9.910 -88.798 1.00 51.28 194 LEU A CA 1
ATOM 1507 C C . LEU A 1 194 ? 28.543 -9.540 -89.349 1.00 51.28 194 LEU A C 1
ATOM 1509 O O . LEU A 1 194 ? 28.800 -8.421 -89.777 1.00 51.28 194 LEU A O 1
ATOM 1513 N N . ASN A 1 195 ? 29.476 -10.489 -89.275 1.00 50.53 195 ASN A N 1
ATOM 1514 C CA . ASN A 1 195 ? 30.533 -10.573 -90.279 1.00 50.53 195 ASN A CA 1
ATOM 1515 C C . ASN A 1 195 ? 30.905 -12.043 -90.498 1.00 50.53 195 ASN A C 1
ATOM 1517 O O . ASN A 1 195 ? 31.970 -12.528 -90.132 1.00 50.53 195 ASN A O 1
ATOM 1521 N N . SER A 1 196 ? 29.935 -12.778 -91.028 1.00 49.00 196 SER A N 1
ATOM 1522 C CA . SER A 1 196 ? 30.169 -14.017 -91.751 1.00 49.00 196 SER A CA 1
ATOM 1523 C C . SER A 1 196 ? 29.110 -14.065 -92.848 1.00 49.00 196 SER A C 1
ATOM 1525 O O . SER A 1 196 ? 27.924 -13.927 -92.546 1.00 49.00 196 SER A O 1
ATOM 1527 N N . ASN A 1 197 ? 29.569 -14.223 -94.091 1.00 41.44 197 ASN A N 1
ATOM 1528 C CA . ASN A 1 197 ? 28.823 -14.356 -95.352 1.00 41.44 197 ASN A CA 1
ATOM 1529 C C . ASN A 1 197 ? 28.658 -13.089 -96.211 1.00 41.44 197 ASN A C 1
ATOM 1531 O O . ASN A 1 197 ? 27.571 -12.529 -96.318 1.00 41.44 197 ASN A O 1
ATOM 1535 N N . GLN A 1 198 ? 29.730 -12.741 -96.922 1.00 44.84 198 GLN A N 1
ATOM 1536 C CA . GLN A 1 198 ? 29.752 -12.554 -98.386 1.00 44.84 198 GLN A CA 1
ATOM 1537 C C . GLN A 1 198 ? 31.174 -12.966 -98.822 1.00 44.84 198 GLN A C 1
ATOM 1539 O O . GLN A 1 198 ? 32.139 -12.544 -98.190 1.00 44.84 198 GLN A O 1
ATOM 1544 N N . CYS A 1 199 ? 31.331 -14.066 -99.569 1.00 43.94 199 CYS A N 1
ATOM 1545 C CA . CYS A 1 199 ? 31.369 -14.084 -101.040 1.00 43.94 199 CYS A CA 1
ATOM 1546 C C . CYS A 1 199 ? 32.342 -13.051 -101.607 1.00 43.94 199 CYS A C 1
ATOM 1548 O O . CYS A 1 199 ? 32.011 -11.849 -101.527 1.00 43.94 199 CYS A O 1
#

Sequence (199 aa):
MTPEIHLISNEDGTDMELDDVRLHPNIEKILTDEQWVDDATGLIPHCLAILKKCHHLTERLVAMMMTRVPQQSNQDLNEIIDVAKKISPRVDDVVRAMYPPLDPRLLEARCMALILSVTHMALVIRSVCQLRTCNWVEAALTDMEENLQVLREAGIALEAASSHQINGISTLECNELNPSEFLTSNAALARNSLNSNQC

Secondary structure (DSSP, 8-state):
-----------------GGGG-S-TTHHHHHT-GGGTT-TTS-HHHHHHHHHHHHHHHHHHHHHHHTTGGGS-HHHHHHHHHHHTTTHHHHHHHHHHTSSSP-HHHHHHHHHHHHHHHHHHHHHHHHHTT----HHHHHHHHHHHHHHHHHHHHHHHHHHHHHHHHHHSTTS------TT-TTSSSSSSSSSS--S---

Solvent-accessible surface area (backbone atoms only — not comparable to full-atom values): 12330 Å² total; per-residue (Å²): 140,82,85,86,78,80,75,78,79,79,83,76,73,76,82,73,64,73,76,61,51,64,52,51,100,55,52,69,58,65,74,68,43,71,90,60,73,80,52,88,83,65,53,59,65,38,52,50,51,35,52,51,48,53,50,54,52,46,54,52,51,52,54,54,47,62,77,47,50,95,77,58,54,76,68,59,54,48,56,51,36,61,43,35,57,58,41,31,64,29,51,52,49,35,58,58,40,69,44,81,82,74,44,40,56,58,38,30,55,30,48,50,57,35,51,55,44,53,52,49,41,52,51,51,51,31,61,74,70,65,54,68,91,54,67,69,57,55,49,51,50,50,58,36,50,57,38,42,49,54,28,47,52,50,30,54,52,53,53,54,55,58,55,53,55,63,65,63,67,72,78,82,81,74,83,80,76,69,91,80,72,88,83,81,85,88,84,87,88,85,86,87,86,83,89,80,89,77,133

Nearest PDB structures (foldseek):
  3ay5-assembly1_A  TM=7.611E-01  e=5.190E-04  Homo sapiens
  6w2v-assembly1_A  TM=5.199E-01  e=1.391E+00  synthetic construct
  2l7a-assembly1_A  TM=3.913E-01  e=1.695E+00  Mus musculus
  1aep-assembly1_A  TM=3.923E-01  e=3.218E+00  Locusta migratoria

Foldseek 3Di:
DDDDDPDPPPPPPPPVDPVLLQLAPCLVVLLPPPVQVPPPLPLSVLLSLLSVLLNVLSVVLSVVLVVCVVPFDPVLSVVLSVLSNVLNVLNVQLSVCPDPPHQLVSNLVSSVSNLVSSVVSSVSSCVRSVDDDDVVSVVSSVSSVVSSVVSVVSNVVVVVVVVVVVVVVVPPDDDPPPPPPPPPPDPPPDPDPPDDDDD